Protein AF-A0A318YCT2-F1 (afdb_monomer_lite)

Sequence (206 aa):
MRNCSELAPVADSFDRVVPLPKEEGVDDEDQKQTGDEKPGETPELKTEQQPQDATNTAPEPASTTEPTQPTEAPAAQPEASELPLTPHRDLYFYLHRPRTATKQPVLAPLSPKITIAAALRGHTVLEFPTIYVLPDSPDTIRAQENSKYILEEEYLRTHQSPEESSEDTGDADDTLPPGAIDLQGVDESKVLEVLQKDLFEPSAAA

Structure (mmCIF, N/CA/C/O backbone):
data_AF-A0A318YCT2-F1
#
_entry.id   AF-A0A318YCT2-F1
#
loop_
_atom_site.group_PDB
_atom_site.id
_atom_site.type_symbol
_atom_site.label_atom_id
_atom_site.label_alt_id
_atom_site.label_comp_id
_atom_site.label_asym_id
_atom_site.label_entity_id
_atom_site.label_seq_id
_atom_site.pdbx_PDB_ins_code
_atom_site.Cartn_x
_atom_site.Cartn_y
_atom_site.Cartn_z
_atom_site.occupancy
_atom_site.B_iso_or_equiv
_atom_site.auth_seq_id
_atom_site.auth_comp_id
_atom_site.auth_asym_id
_atom_site.auth_atom_id
_atom_site.pdbx_PDB_model_num
ATOM 1 N N . MET A 1 1 ? -13.024 -25.306 -9.958 1.00 46.44 1 MET A N 1
ATOM 2 C CA . MET A 1 1 ? -12.526 -24.659 -8.718 1.00 46.44 1 MET A CA 1
ATOM 3 C C . MET A 1 1 ? -12.507 -23.154 -8.961 1.00 46.44 1 MET A C 1
ATOM 5 O O . MET A 1 1 ? -12.492 -22.771 -10.126 1.00 46.44 1 MET A O 1
ATOM 9 N N . ARG A 1 2 ? -12.557 -22.304 -7.928 1.00 52.97 2 ARG A N 1
ATOM 10 C CA . ARG A 1 2 ? -12.289 -20.864 -8.109 1.00 52.97 2 ARG A CA 1
ATOM 11 C C . ARG A 1 2 ? -10.773 -20.661 -8.155 1.00 52.97 2 ARG A C 1
ATOM 13 O O . ARG A 1 2 ? -10.059 -21.322 -7.408 1.00 52.97 2 ARG A O 1
ATOM 20 N N . ASN A 1 3 ? -10.296 -19.772 -9.022 1.00 59.34 3 ASN A N 1
ATOM 21 C CA . ASN A 1 3 ? -8.878 -19.419 -9.092 1.00 59.34 3 ASN A CA 1
ATOM 22 C C . ASN A 1 3 ? -8.565 -18.419 -7.971 1.00 59.34 3 ASN A C 1
ATOM 24 O O . ASN A 1 3 ? -8.580 -17.212 -8.193 1.00 59.34 3 ASN A O 1
ATOM 28 N N . CYS A 1 4 ? -8.356 -18.933 -6.760 1.00 58.25 4 CYS A N 1
ATOM 29 C CA . CYS A 1 4 ? -8.039 -18.157 -5.563 1.00 58.25 4 CYS A CA 1
ATOM 30 C C . CYS A 1 4 ? -6.660 -17.485 -5.680 1.00 58.25 4 CYS A C 1
ATOM 32 O O . CYS A 1 4 ? -5.637 -18.063 -5.319 1.00 58.25 4 CYS A O 1
ATOM 34 N N . SER A 1 5 ? -6.633 -16.250 -6.191 1.00 74.88 5 SER A N 1
ATOM 35 C CA . SER A 1 5 ? -5.420 -15.427 -6.314 1.00 74.88 5 SER A CA 1
ATOM 36 C C . SER A 1 5 ? -4.830 -14.994 -4.969 1.00 74.88 5 SER A C 1
ATOM 38 O O . SER A 1 5 ? -3.680 -14.583 -4.920 1.00 74.88 5 SER A O 1
ATOM 40 N N . GLU A 1 6 ? -5.573 -15.139 -3.870 1.00 79.88 6 GLU A N 1
ATOM 41 C CA . GLU A 1 6 ? -5.123 -14.854 -2.499 1.00 79.88 6 GLU A CA 1
ATOM 42 C C . GLU A 1 6 ? -3.880 -15.660 -2.066 1.00 79.88 6 GLU A C 1
ATOM 44 O O . GLU A 1 6 ? -3.127 -15.208 -1.202 1.00 79.88 6 GLU A O 1
ATOM 49 N N . LEU A 1 7 ? -3.656 -16.824 -2.693 1.00 86.31 7 LEU A N 1
ATOM 50 C CA . LEU A 1 7 ? -2.505 -17.711 -2.480 1.00 86.31 7 LEU A CA 1
ATOM 51 C C . LEU A 1 7 ? -1.369 -17.501 -3.497 1.00 86.31 7 LEU A C 1
ATOM 53 O O . LEU A 1 7 ? -0.326 -18.139 -3.375 1.00 86.31 7 LEU A O 1
ATOM 57 N N . ALA A 1 8 ? -1.554 -16.645 -4.505 1.00 89.56 8 ALA A N 1
ATOM 58 C CA . ALA A 1 8 ? -0.485 -16.277 -5.427 1.00 89.56 8 ALA A CA 1
ATOM 59 C C . ALA A 1 8 ? 0.395 -15.168 -4.814 1.00 89.56 8 ALA A C 1
ATOM 61 O O . ALA A 1 8 ? -0.107 -14.363 -4.021 1.00 89.56 8 ALA A O 1
ATOM 62 N N . PRO A 1 9 ? 1.684 -15.082 -5.190 1.00 94.31 9 PRO A N 1
ATOM 63 C CA . PRO A 1 9 ? 2.517 -13.929 -4.875 1.00 94.31 9 PRO A CA 1
ATOM 64 C C . PRO A 1 9 ? 1.908 -12.600 -5.346 1.00 94.31 9 PRO A C 1
ATOM 66 O O . PRO A 1 9 ? 1.167 -12.542 -6.335 1.00 94.31 9 PRO A O 1
ATOM 69 N N . VAL A 1 10 ? 2.266 -11.507 -4.669 1.00 94.62 10 VAL A N 1
ATOM 70 C CA . VAL A 1 10 ? 1.906 -10.143 -5.091 1.00 94.62 10 VAL A CA 1
ATOM 71 C C . VAL A 1 10 ? 2.493 -9.829 -6.476 1.00 94.62 10 VAL A C 1
ATOM 73 O O . VAL A 1 10 ? 1.779 -9.277 -7.311 1.00 94.62 10 VAL A O 1
ATOM 76 N N . ALA A 1 11 ? 3.726 -10.267 -6.768 1.00 94.75 11 ALA A N 1
ATOM 77 C CA . ALA A 1 11 ? 4.349 -10.153 -8.094 1.00 94.75 11 ALA A CA 1
ATOM 78 C C . ALA A 1 11 ? 3.531 -10.844 -9.202 1.00 94.75 11 ALA A C 1
ATOM 80 O O . ALA A 1 11 ? 3.090 -10.192 -10.148 1.00 94.75 11 ALA A O 1
ATOM 81 N N . ASP A 1 12 ? 3.248 -12.141 -9.044 1.00 93.81 12 ASP A N 1
ATOM 82 C CA . ASP A 1 12 ? 2.423 -12.936 -9.964 1.00 93.81 12 ASP A CA 1
ATOM 83 C C . ASP A 1 12 ? 1.031 -12.336 -10.188 1.00 93.81 12 ASP A C 1
ATOM 85 O O . ASP A 1 12 ? 0.432 -12.521 -11.247 1.00 93.81 12 ASP A O 1
ATOM 89 N N . SER A 1 13 ? 0.484 -11.670 -9.170 1.00 92.00 13 SER A N 1
ATOM 90 C CA . SER A 1 13 ? -0.815 -11.000 -9.235 1.00 92.00 13 SER A CA 1
ATOM 91 C C . SER A 1 13 ? -0.722 -9.679 -10.003 1.00 92.00 13 SER A C 1
ATOM 93 O O . SER A 1 13 ? -1.600 -9.385 -10.814 1.00 92.00 13 SER A O 1
ATOM 95 N N . PHE A 1 14 ? 0.359 -8.918 -9.808 1.00 93.50 14 PHE A N 1
ATOM 96 C CA . PHE A 1 14 ? 0.652 -7.687 -10.539 1.00 93.50 14 PHE A CA 1
ATOM 97 C C . PHE A 1 14 ? 0.897 -7.952 -12.030 1.00 93.50 14 PHE A C 1
ATOM 99 O O . PHE A 1 14 ? 0.247 -7.326 -12.863 1.00 93.50 14 PHE A O 1
ATOM 106 N N . ASP A 1 15 ? 1.737 -8.926 -12.392 1.00 93.44 15 ASP A N 1
ATOM 107 C CA . ASP A 1 15 ? 2.083 -9.213 -13.796 1.00 93.44 15 ASP A CA 1
ATOM 108 C C . ASP A 1 15 ? 0.886 -9.710 -14.634 1.00 93.44 15 ASP A C 1
ATOM 110 O O . ASP A 1 15 ? 0.868 -9.549 -15.854 1.00 93.44 15 ASP A O 1
ATOM 114 N N . ARG A 1 16 ? -0.153 -10.266 -13.993 1.00 90.56 16 ARG A N 1
ATOM 115 C CA . ARG A 1 16 ? -1.430 -10.625 -14.648 1.00 90.56 16 ARG A CA 1
ATOM 116 C C . ARG A 1 16 ? -2.299 -9.413 -14.985 1.00 90.56 16 ARG A C 1
ATOM 118 O O . ARG A 1 16 ? -3.099 -9.491 -15.913 1.00 90.56 16 ARG A O 1
ATOM 125 N N . VAL A 1 17 ? -2.182 -8.332 -14.213 1.00 89.94 17 VAL A N 1
ATOM 126 C CA . VAL A 1 17 ? -2.962 -7.089 -14.369 1.00 89.94 17 VAL A CA 1
ATOM 127 C C . VAL A 1 17 ? -2.196 -6.058 -15.200 1.00 89.94 17 VAL A C 1
ATOM 129 O O . VAL A 1 17 ? -2.800 -5.316 -15.970 1.00 89.94 17 VAL A O 1
ATOM 132 N N . VAL A 1 18 ? -0.867 -6.056 -15.095 1.00 90.12 18 VAL A N 1
ATOM 133 C CA . VAL A 1 18 ? 0.057 -5.205 -15.848 1.00 90.12 18 VAL A CA 1
ATOM 134 C C . VAL A 1 18 ? 1.070 -6.096 -16.582 1.00 90.12 18 VAL A C 1
ATOM 136 O O . VAL A 1 18 ? 2.225 -6.191 -16.154 1.00 90.12 18 VAL A O 1
ATOM 139 N N . PRO A 1 19 ? 0.681 -6.775 -17.680 1.00 86.75 19 PRO A N 1
ATOM 140 C CA . PRO A 1 19 ? 1.618 -7.558 -18.478 1.00 86.75 19 PRO A CA 1
ATOM 141 C C . PRO A 1 19 ? 2.832 -6.729 -18.903 1.00 86.75 19 PRO A C 1
ATOM 143 O O . PRO A 1 19 ? 2.740 -5.513 -19.097 1.00 86.75 19 PRO A O 1
ATOM 146 N N . LEU A 1 20 ? 3.980 -7.381 -19.085 1.00 82.25 20 LEU A N 1
ATOM 147 C CA . LEU A 1 20 ? 5.044 -6.778 -19.885 1.00 82.25 20 LEU A CA 1
ATOM 148 C C . LEU A 1 20 ? 4.494 -6.520 -21.300 1.00 82.25 20 LEU A C 1
ATOM 150 O O . LEU A 1 20 ? 3.815 -7.403 -21.843 1.00 82.25 20 LEU A O 1
ATOM 154 N N . PRO A 1 21 ? 4.765 -5.353 -21.917 1.00 77.56 21 PRO A N 1
ATOM 155 C CA . PRO A 1 21 ? 4.599 -5.240 -23.356 1.00 77.56 21 PRO A CA 1
ATOM 156 C C . PRO A 1 21 ? 5.473 -6.325 -23.979 1.00 77.56 21 PRO A C 1
ATOM 158 O O . PRO A 1 21 ? 6.628 -6.494 -23.584 1.00 77.56 21 PRO A O 1
ATOM 161 N N . LYS A 1 22 ? 4.917 -7.091 -24.918 1.00 69.06 22 LYS A N 1
ATOM 162 C CA . LYS A 1 22 ? 5.747 -8.003 -25.698 1.00 69.06 22 LYS A CA 1
ATOM 163 C C . LYS A 1 22 ? 6.745 -7.138 -26.450 1.00 69.06 22 LYS A C 1
ATOM 165 O O . LYS A 1 22 ? 6.331 -6.226 -27.162 1.00 69.06 22 LYS A O 1
ATOM 170 N N . GLU A 1 23 ? 8.027 -7.438 -26.304 1.00 61.56 23 GLU A N 1
ATOM 171 C CA . GLU A 1 23 ? 8.968 -7.130 -27.367 1.00 61.56 23 GLU A CA 1
ATOM 172 C C . GLU A 1 23 ? 8.435 -7.818 -28.629 1.00 61.56 23 GLU A C 1
ATOM 174 O O . GLU A 1 23 ? 8.321 -9.045 -28.690 1.00 61.56 23 GLU A O 1
ATOM 179 N N . GLU A 1 24 ? 7.961 -7.017 -29.586 1.00 50.22 24 GLU A N 1
ATOM 180 C CA . GLU A 1 24 ? 7.641 -7.525 -30.912 1.00 50.22 24 GLU A CA 1
ATOM 181 C C . GLU A 1 24 ? 8.950 -8.076 -31.468 1.00 50.22 24 GLU A C 1
ATOM 183 O O . GLU A 1 24 ? 9.949 -7.357 -31.565 1.00 50.22 24 GLU A O 1
ATOM 188 N N . GLY A 1 25 ? 8.968 -9.385 -31.733 1.00 47.28 25 GLY A N 1
ATOM 189 C CA . GLY A 1 25 ? 10.115 -10.011 -32.368 1.00 47.28 25 GLY A CA 1
ATOM 190 C C . GLY A 1 25 ? 10.386 -9.275 -33.670 1.00 47.28 25 GLY A C 1
ATOM 191 O O . GLY A 1 25 ? 9.449 -8.985 -34.409 1.00 47.28 25 GLY A O 1
ATOM 192 N N . VAL A 1 26 ? 11.650 -8.942 -33.925 1.00 41.25 26 VAL A N 1
ATOM 193 C CA . VAL A 1 26 ? 12.043 -8.343 -35.201 1.00 41.25 26 VAL A CA 1
ATOM 194 C C . VAL A 1 26 ? 11.701 -9.353 -36.293 1.00 41.25 26 VAL A C 1
ATOM 196 O O . VAL A 1 26 ? 12.375 -10.375 -36.412 1.00 41.25 26 VAL A O 1
ATOM 199 N N . ASP A 1 27 ? 10.628 -9.092 -37.040 1.00 42.28 27 ASP A N 1
ATOM 200 C CA . ASP A 1 27 ? 10.273 -9.877 -38.217 1.00 42.28 27 ASP A CA 1
ATOM 201 C C . ASP A 1 27 ? 11.433 -9.791 -39.221 1.00 42.28 27 ASP A C 1
ATOM 203 O O . ASP A 1 27 ? 11.859 -8.703 -39.615 1.00 42.28 27 ASP A O 1
ATOM 207 N N . ASP A 1 28 ? 11.973 -10.951 -39.600 1.00 48.31 28 ASP A N 1
ATOM 208 C CA . ASP A 1 28 ? 13.194 -11.097 -40.409 1.00 48.31 28 ASP A CA 1
ATOM 209 C C . ASP A 1 28 ? 12.897 -10.861 -41.914 1.00 48.31 28 ASP A C 1
ATOM 211 O O . ASP A 1 28 ? 13.144 -11.700 -42.781 1.00 48.31 28 ASP A O 1
ATOM 215 N N . GLU A 1 29 ? 12.291 -9.712 -42.235 1.00 45.66 29 GLU A N 1
ATOM 216 C CA . GLU A 1 29 ? 11.920 -9.289 -43.594 1.00 45.66 29 GLU A CA 1
ATOM 217 C C . GLU A 1 29 ? 13.057 -8.538 -44.324 1.00 45.66 29 GLU A C 1
ATOM 219 O O . GLU A 1 29 ? 12.875 -7.408 -44.776 1.00 45.66 29 GLU A O 1
ATOM 224 N N . ASP A 1 30 ? 14.228 -9.164 -44.516 1.00 40.38 30 ASP A N 1
ATOM 225 C CA . ASP A 1 30 ? 15.159 -8.708 -45.573 1.00 40.38 30 ASP A CA 1
ATOM 226 C C . ASP A 1 30 ? 16.049 -9.810 -46.192 1.00 40.38 30 ASP A C 1
ATOM 228 O O . ASP A 1 30 ? 17.281 -9.763 -46.163 1.00 40.38 30 ASP A O 1
ATOM 232 N N . GLN A 1 31 ? 15.427 -10.818 -46.822 1.00 40.22 31 GLN A N 1
ATOM 233 C CA . GLN A 1 31 ? 16.113 -11.692 -47.792 1.00 40.22 31 GLN A CA 1
ATOM 234 C C . GLN A 1 31 ? 15.386 -11.765 -49.140 1.00 40.22 31 GLN A C 1
ATOM 236 O O . GLN A 1 31 ? 14.644 -12.691 -49.476 1.00 40.22 31 GLN A O 1
ATOM 241 N N . LYS A 1 32 ? 15.651 -10.750 -49.964 1.00 36.97 32 LYS A N 1
ATOM 242 C CA . LYS A 1 32 ? 15.070 -10.573 -51.296 1.00 36.97 32 LYS A CA 1
ATOM 243 C C . LYS A 1 32 ? 15.701 -11.478 -52.375 1.00 36.97 32 LYS A C 1
ATOM 245 O O . LYS A 1 32 ? 16.654 -11.082 -53.040 1.00 36.97 32 LYS A O 1
ATOM 250 N N . GLN A 1 33 ? 15.045 -12.612 -52.631 1.00 37.44 33 GLN A N 1
ATOM 251 C CA . GLN A 1 33 ? 14.933 -13.345 -53.913 1.00 37.44 33 GLN A CA 1
ATOM 252 C C . GLN A 1 33 ? 16.134 -13.403 -54.893 1.00 37.44 33 GLN A C 1
ATOM 254 O O . GLN A 1 33 ? 16.446 -12.432 -55.588 1.00 37.44 33 GLN A O 1
ATOM 259 N N . THR A 1 34 ? 16.552 -14.637 -55.190 1.00 31.33 34 THR A N 1
ATOM 260 C CA . THR A 1 34 ? 16.911 -15.095 -56.550 1.00 31.33 34 THR A CA 1
ATOM 261 C C . THR A 1 34 ? 16.241 -16.448 -56.817 1.00 31.33 34 THR A C 1
ATOM 263 O O . THR A 1 34 ? 16.082 -17.230 -55.883 1.00 31.33 34 THR A O 1
ATOM 266 N N . GLY A 1 35 ? 15.825 -16.712 -58.063 1.00 30.45 35 GLY A N 1
ATOM 267 C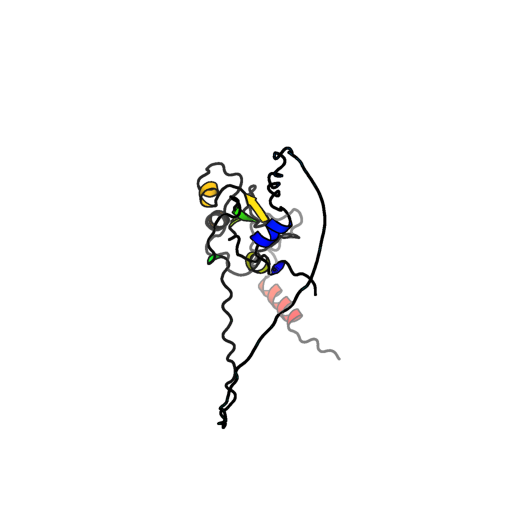 CA . GLY A 1 35 ? 15.310 -18.026 -58.494 1.00 30.45 35 GLY A CA 1
ATOM 268 C C . GLY A 1 35 ? 16.420 -19.082 -58.662 1.00 30.45 35 GLY A C 1
ATOM 269 O O . GLY A 1 35 ? 17.582 -18.799 -58.380 1.00 30.45 35 GLY A O 1
ATOM 270 N N . ASP A 1 36 ? 16.132 -20.291 -59.148 1.00 31.69 36 ASP A N 1
ATOM 271 C CA . ASP A 1 36 ? 14.912 -20.739 -59.846 1.00 31.69 36 ASP A CA 1
ATOM 272 C C . ASP A 1 36 ? 14.687 -22.270 -59.700 1.00 31.69 36 ASP A C 1
ATOM 274 O O . ASP A 1 36 ? 15.494 -22.971 -59.095 1.00 31.69 36 ASP A O 1
ATOM 278 N N . GLU A 1 37 ? 13.612 -22.760 -60.319 1.00 31.58 37 GLU A N 1
ATOM 279 C CA . GLU A 1 37 ? 13.264 -24.153 -60.641 1.00 31.58 37 GLU A CA 1
ATOM 280 C C . GLU A 1 37 ? 12.587 -25.064 -59.584 1.00 31.58 37 GLU A C 1
ATOM 282 O O . GLU A 1 37 ? 12.808 -25.054 -58.376 1.00 31.58 37 GLU A O 1
ATOM 287 N N . LYS A 1 38 ? 11.686 -25.880 -60.143 1.00 32.44 38 LYS A N 1
ATOM 288 C CA . LYS A 1 38 ? 10.842 -26.966 -59.597 1.00 32.44 38 LYS A CA 1
ATOM 289 C C . LYS A 1 38 ? 11.363 -28.283 -60.258 1.00 32.44 38 LYS A C 1
ATOM 291 O O . LYS A 1 38 ? 12.184 -28.160 -61.163 1.00 32.44 38 LYS A O 1
ATOM 296 N N . PRO A 1 39 ? 10.842 -29.513 -60.010 1.00 37.56 39 PRO A N 1
ATOM 297 C CA . PRO A 1 39 ? 9.833 -29.937 -59.032 1.00 37.56 39 PRO A CA 1
ATOM 298 C C . PRO A 1 39 ? 10.080 -31.290 -58.303 1.00 37.56 39 PRO A C 1
ATOM 300 O O . PRO A 1 39 ? 10.585 -32.242 -58.884 1.00 37.56 39 PRO A O 1
ATOM 303 N N . GLY A 1 40 ? 9.440 -31.459 -57.138 1.00 28.08 40 GLY A N 1
ATOM 304 C CA . GLY A 1 40 ? 8.708 -32.702 -56.829 1.00 28.08 40 GLY A CA 1
ATOM 305 C C . GLY A 1 40 ? 9.306 -33.714 -55.837 1.00 28.08 40 GLY A C 1
ATOM 306 O O . GLY A 1 40 ? 10.345 -33.492 -55.234 1.00 28.08 40 GLY A O 1
ATOM 307 N N . GLU A 1 41 ? 8.552 -34.813 -55.709 1.00 31.05 41 GLU A N 1
ATOM 308 C CA . GLU A 1 41 ? 8.801 -36.074 -54.980 1.00 31.05 41 GLU A CA 1
ATOM 309 C C . GLU A 1 41 ? 8.864 -36.061 -53.435 1.00 31.05 41 GLU A C 1
ATOM 311 O O . GLU A 1 41 ? 9.861 -35.729 -52.801 1.00 31.05 41 GLU A O 1
ATOM 316 N N . THR A 1 42 ? 7.783 -36.572 -52.831 1.00 35.38 42 THR A N 1
ATOM 317 C CA . THR A 1 42 ? 7.787 -37.261 -51.526 1.00 35.38 42 THR A CA 1
ATOM 318 C C . THR A 1 42 ? 8.149 -38.734 -51.751 1.00 35.38 42 THR A C 1
ATOM 320 O O . THR A 1 42 ? 7.629 -39.315 -52.706 1.00 35.38 42 THR A O 1
ATOM 323 N N . PRO A 1 43 ? 8.931 -39.377 -50.864 1.00 38.25 43 PRO A N 1
ATOM 324 C CA . PRO A 1 43 ? 8.373 -40.567 -50.196 1.00 38.25 43 PRO A CA 1
ATOM 325 C C . PRO A 1 43 ? 8.832 -40.815 -48.734 1.00 38.25 43 PRO A C 1
ATOM 327 O O . PRO A 1 43 ? 9.712 -40.148 -48.203 1.00 38.25 43 PRO A O 1
ATOM 330 N N . GLU A 1 44 ? 8.145 -41.788 -48.121 1.00 27.83 44 GLU A N 1
ATOM 331 C CA . G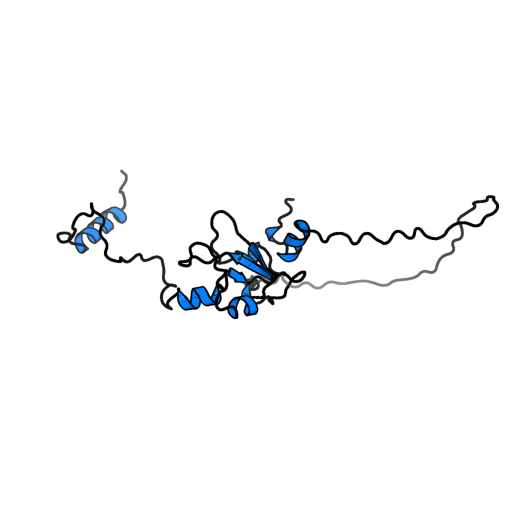LU A 1 44 ? 8.474 -42.740 -47.026 1.00 27.83 44 GLU A CA 1
ATOM 332 C C . GLU A 1 44 ? 9.816 -42.602 -46.254 1.00 27.83 44 GLU A C 1
ATOM 334 O O . GLU A 1 44 ? 10.870 -42.413 -46.844 1.00 27.83 44 GLU A O 1
ATOM 339 N N . LEU A 1 45 ? 9.921 -42.742 -44.919 1.00 38.06 45 LEU A N 1
ATOM 340 C CA . LEU A 1 45 ? 9.086 -43.362 -43.859 1.00 38.06 45 LEU A CA 1
ATOM 341 C C . LEU A 1 45 ? 9.168 -44.908 -43.678 1.00 38.06 45 LEU A C 1
ATOM 343 O O . LEU A 1 45 ? 8.143 -45.579 -43.592 1.00 38.06 45 LEU A O 1
ATOM 347 N N . LYS A 1 46 ? 10.386 -45.460 -43.525 1.00 32.25 46 LYS A N 1
ATOM 348 C CA . LYS A 1 46 ? 10.764 -46.657 -42.705 1.00 32.25 46 LYS A CA 1
ATOM 349 C C . LYS A 1 46 ? 12.304 -46.805 -42.752 1.00 32.25 46 LYS A C 1
ATOM 351 O O . LYS A 1 46 ? 12.904 -46.409 -43.741 1.00 32.25 46 LYS A O 1
ATOM 356 N N . THR A 1 47 ? 13.055 -47.227 -41.729 1.00 27.45 47 THR A N 1
ATOM 357 C CA . THR A 1 47 ? 13.103 -48.530 -41.018 1.00 27.45 47 THR A CA 1
ATOM 358 C C . THR A 1 47 ? 14.027 -48.311 -39.791 1.00 27.45 47 THR A C 1
ATOM 360 O O . THR A 1 47 ? 15.058 -47.674 -39.963 1.00 27.45 47 THR A O 1
ATOM 363 N N . GLU A 1 48 ? 13.766 -48.646 -38.519 1.00 33.41 48 GLU A N 1
ATOM 364 C CA . GLU A 1 48 ? 13.127 -49.808 -37.865 1.00 33.41 48 GLU A CA 1
ATOM 365 C C . GLU A 1 48 ? 14.044 -51.041 -37.706 1.00 33.41 48 GLU A C 1
ATOM 367 O O . GLU A 1 48 ? 13.964 -51.969 -38.502 1.00 33.41 48 GLU A O 1
ATOM 372 N N . GLN A 1 49 ? 14.848 -51.108 -36.628 1.00 30.27 49 GLN A N 1
ATOM 373 C CA . GLN A 1 49 ? 15.138 -52.398 -35.973 1.00 30.27 49 GLN A CA 1
ATOM 374 C C . GLN A 1 49 ? 15.591 -52.298 -34.500 1.00 30.27 49 GLN A C 1
ATOM 376 O O . GLN A 1 49 ? 16.373 -51.439 -34.104 1.00 30.27 49 GLN A O 1
ATOM 381 N N . GLN A 1 50 ? 15.019 -53.210 -33.711 1.00 34.22 50 GLN A N 1
ATOM 382 C CA . GLN A 1 50 ? 15.130 -53.462 -32.262 1.00 34.22 50 GLN A CA 1
ATOM 383 C C . GLN A 1 50 ? 15.972 -54.767 -32.085 1.00 34.22 50 GLN A C 1
ATOM 385 O O . GLN A 1 50 ? 16.663 -55.139 -33.036 1.00 34.22 50 GLN A O 1
ATOM 390 N N . PRO A 1 51 ? 15.778 -55.629 -31.061 1.00 50.38 51 PRO A N 1
ATOM 391 C CA . PRO A 1 51 ? 15.865 -55.514 -29.589 1.00 50.38 51 PRO A CA 1
ATOM 392 C C . PRO A 1 51 ? 17.030 -56.352 -28.995 1.00 50.38 51 PRO A C 1
ATOM 394 O O . PRO A 1 51 ? 17.618 -57.123 -29.739 1.00 50.38 51 PRO A O 1
ATOM 397 N N . GLN A 1 52 ? 17.278 -56.267 -27.669 1.00 32.03 52 GLN A N 1
ATOM 398 C CA . GLN A 1 52 ? 17.523 -57.335 -26.638 1.00 32.03 52 GLN A CA 1
ATOM 399 C C . GLN A 1 52 ? 17.476 -56.597 -25.261 1.00 32.03 52 GLN A C 1
ATOM 401 O O . GLN A 1 52 ? 18.092 -55.539 -25.170 1.00 32.03 52 GLN A O 1
ATOM 406 N N . ASP A 1 53 ? 16.731 -56.901 -24.183 1.00 31.56 53 ASP A N 1
ATOM 407 C CA . ASP A 1 53 ? 16.087 -58.110 -23.607 1.00 31.56 53 ASP A CA 1
ATOM 408 C C . ASP A 1 53 ? 17.089 -59.159 -23.066 1.00 31.56 53 ASP A C 1
ATOM 410 O O . ASP A 1 53 ? 17.944 -59.601 -23.824 1.00 31.56 53 ASP A O 1
ATOM 414 N N . ALA A 1 54 ? 17.093 -59.632 -21.803 1.00 36.38 54 ALA A N 1
ATOM 415 C CA . ALA A 1 54 ? 16.402 -59.256 -20.542 1.00 36.38 54 ALA A CA 1
ATOM 416 C C . ALA A 1 54 ? 17.348 -59.603 -19.327 1.00 36.38 54 ALA A C 1
ATOM 418 O O . ALA A 1 54 ? 18.553 -59.476 -19.507 1.00 36.38 54 ALA A O 1
ATOM 419 N N . THR A 1 55 ? 17.036 -60.021 -18.076 1.00 29.39 55 THR A N 1
ATOM 420 C CA . THR A 1 55 ? 15.839 -60.566 -17.378 1.00 29.39 55 THR A CA 1
ATOM 421 C C . THR A 1 55 ? 16.024 -60.521 -15.833 1.00 29.39 55 THR A C 1
ATOM 423 O O . THR A 1 55 ? 17.081 -60.939 -15.380 1.00 29.39 55 THR A O 1
ATOM 426 N N . ASN A 1 56 ? 14.989 -60.157 -15.044 1.00 34.16 56 ASN A N 1
ATOM 427 C CA . ASN A 1 56 ? 14.755 -60.439 -13.591 1.00 34.16 56 ASN A CA 1
ATOM 428 C C . ASN A 1 56 ? 15.823 -60.040 -12.520 1.00 34.16 56 ASN A C 1
ATOM 430 O O . ASN A 1 56 ? 17.023 -60.171 -12.704 1.00 34.16 56 ASN A O 1
ATOM 434 N N . THR A 1 57 ? 15.459 -59.624 -11.294 1.00 30.62 57 THR A N 1
ATOM 435 C CA . THR A 1 57 ? 14.768 -60.461 -10.281 1.00 30.62 57 THR A CA 1
ATOM 436 C C . THR A 1 57 ? 14.198 -59.644 -9.106 1.00 30.62 57 THR A C 1
ATOM 438 O O . THR A 1 57 ? 14.843 -58.720 -8.624 1.00 30.62 57 THR A O 1
ATOM 441 N N . ALA A 1 58 ? 13.045 -60.076 -8.581 1.00 38.12 58 ALA A N 1
ATOM 442 C CA . ALA A 1 58 ? 12.556 -59.822 -7.215 1.00 38.12 58 ALA A CA 1
ATOM 443 C C . ALA A 1 58 ? 12.184 -61.187 -6.577 1.00 38.12 58 ALA A C 1
ATOM 445 O O . ALA A 1 58 ? 11.951 -62.137 -7.334 1.00 38.12 58 ALA A O 1
ATOM 446 N N . PRO A 1 59 ? 12.161 -61.333 -5.234 1.00 44.03 59 PRO A N 1
ATOM 447 C CA . PRO A 1 59 ? 10.941 -60.989 -4.488 1.00 44.03 59 PRO A CA 1
ATOM 448 C C . PRO A 1 59 ? 11.159 -60.414 -3.063 1.00 44.03 59 PRO A C 1
ATOM 450 O O . PRO A 1 59 ? 12.278 -60.249 -2.587 1.00 44.03 59 PRO A O 1
ATOM 453 N N . GLU A 1 60 ? 10.034 -60.116 -2.409 1.00 36.22 60 GLU A N 1
ATOM 454 C CA . GLU A 1 60 ? 9.846 -59.665 -1.015 1.00 36.22 60 GLU A CA 1
ATOM 455 C C . GLU A 1 60 ? 10.101 -60.797 0.031 1.00 36.22 60 GLU A C 1
ATOM 457 O O . GLU A 1 60 ? 10.232 -61.956 -0.383 1.00 36.22 60 GLU A O 1
ATOM 462 N N . PRO A 1 61 ? 10.175 -60.529 1.364 1.00 47.81 61 PRO A N 1
ATOM 463 C CA . PRO A 1 61 ? 8.940 -60.326 2.150 1.00 47.81 61 PRO A CA 1
ATOM 464 C C . PRO A 1 61 ? 8.978 -59.324 3.338 1.00 47.81 61 PRO A C 1
ATOM 466 O O . PRO A 1 61 ? 9.977 -59.160 4.034 1.00 47.81 61 PRO A O 1
ATOM 469 N N . ALA A 1 62 ? 7.801 -58.747 3.590 1.00 38.53 62 ALA A N 1
ATOM 470 C CA . ALA A 1 62 ? 7.244 -58.062 4.764 1.00 38.53 62 ALA A CA 1
ATOM 471 C C . ALA A 1 62 ? 7.957 -58.069 6.141 1.00 38.53 62 ALA A C 1
ATOM 473 O O . ALA A 1 62 ? 8.450 -59.080 6.643 1.00 38.53 62 ALA A O 1
ATOM 474 N N . SER A 1 63 ? 7.766 -56.962 6.873 1.00 34.94 63 SER A N 1
ATOM 475 C CA . SER A 1 63 ? 7.591 -56.950 8.338 1.00 34.94 63 SER A CA 1
ATOM 476 C C . SER A 1 63 ? 6.708 -55.775 8.786 1.00 34.94 63 SER A C 1
ATOM 478 O O . SER A 1 63 ? 6.715 -54.715 8.164 1.00 34.94 63 SER A O 1
ATOM 480 N N . THR A 1 64 ? 5.925 -55.979 9.849 1.00 37.59 64 THR A N 1
ATOM 481 C CA . THR A 1 64 ? 4.921 -55.030 10.366 1.00 37.59 64 THR A CA 1
ATOM 482 C C . THR A 1 64 ? 5.444 -54.241 11.565 1.00 37.59 64 THR A C 1
ATOM 484 O O . THR A 1 64 ? 5.984 -54.838 12.494 1.00 37.59 64 THR A O 1
ATOM 487 N N . THR A 1 65 ? 5.155 -52.938 11.604 1.00 36.12 65 THR A N 1
ATOM 488 C CA . THR A 1 65 ? 5.176 -52.126 12.834 1.00 36.12 65 THR A CA 1
ATOM 489 C C . THR A 1 65 ? 4.076 -51.055 12.806 1.00 36.12 65 THR A C 1
ATOM 491 O O . THR A 1 65 ? 3.413 -50.859 11.788 1.00 36.12 65 THR A O 1
ATOM 494 N N . GLU A 1 66 ? 3.816 -50.447 13.962 1.00 39.91 66 GLU A N 1
ATOM 495 C CA . GLU A 1 66 ? 2.560 -49.765 14.310 1.00 39.91 66 GLU A CA 1
ATOM 496 C C . GLU A 1 66 ? 2.376 -48.337 13.743 1.00 39.91 66 GLU A C 1
ATOM 498 O O . GLU A 1 66 ? 3.350 -47.679 13.370 1.00 39.91 66 GLU A O 1
ATOM 503 N N . PRO A 1 67 ? 1.126 -47.824 13.689 1.00 40.94 67 PRO A N 1
ATOM 504 C CA . PRO A 1 67 ? 0.834 -46.471 13.221 1.00 40.94 67 PRO A CA 1
ATOM 505 C C . PRO A 1 67 ? 1.233 -45.401 14.251 1.00 40.94 67 PRO A C 1
ATOM 507 O O . PRO A 1 67 ? 0.479 -45.090 15.174 1.00 40.94 67 PRO A O 1
ATOM 510 N N . THR A 1 68 ? 2.394 -44.775 14.058 1.00 34.53 68 THR A N 1
ATOM 511 C CA . THR A 1 68 ? 2.777 -43.577 14.818 1.00 34.53 68 THR A CA 1
ATOM 512 C C . THR A 1 68 ? 1.844 -42.411 14.488 1.00 34.53 68 THR A C 1
ATOM 514 O O . THR A 1 68 ? 1.778 -41.951 13.348 1.00 34.53 68 THR A O 1
ATOM 517 N N . GLN A 1 69 ? 1.145 -41.915 15.508 1.00 47.47 69 GLN A N 1
ATOM 518 C CA . GLN A 1 69 ? 0.312 -40.714 15.457 1.00 47.47 69 GLN A CA 1
ATOM 519 C C . GLN A 1 69 ? 1.106 -39.505 14.920 1.00 47.47 69 GLN A C 1
ATOM 521 O O . GLN A 1 69 ? 2.163 -39.190 15.474 1.00 47.47 69 GLN A O 1
ATOM 526 N N . PRO A 1 70 ? 0.604 -38.772 13.908 1.00 42.94 70 PRO A N 1
ATOM 527 C CA . PRO A 1 70 ? 1.131 -37.457 13.580 1.00 42.94 70 PRO A CA 1
ATOM 528 C C . PRO A 1 70 ? 0.823 -36.496 14.730 1.00 42.94 70 PRO A C 1
ATOM 530 O O . PRO A 1 70 ? -0.325 -36.103 14.937 1.00 42.94 70 PRO A O 1
ATOM 533 N N . THR A 1 71 ? 1.845 -36.116 15.492 1.00 38.28 71 THR A N 1
ATOM 534 C CA . THR A 1 71 ? 1.769 -34.922 16.335 1.00 38.28 71 THR A CA 1
ATOM 535 C C . THR A 1 71 ? 1.621 -33.719 15.413 1.00 38.28 71 THR A C 1
ATOM 537 O O . THR A 1 71 ? 2.540 -33.421 14.649 1.00 38.28 71 THR A O 1
ATOM 540 N N . GLU A 1 72 ? 0.494 -33.010 15.496 1.00 46.06 72 GLU A N 1
ATOM 541 C CA . GLU A 1 72 ? 0.355 -31.679 14.902 1.00 46.06 72 GLU A CA 1
ATOM 542 C C . GLU A 1 72 ? 1.276 -30.699 15.640 1.00 46.06 72 GLU A C 1
ATOM 544 O O . GLU A 1 72 ? 0.881 -29.995 16.567 1.00 46.06 72 GLU A O 1
ATOM 549 N N . ALA A 1 73 ? 2.541 -30.662 15.223 1.00 44.28 73 ALA A N 1
ATOM 550 C CA . ALA A 1 73 ? 3.364 -29.484 15.420 1.00 44.28 73 ALA A CA 1
ATOM 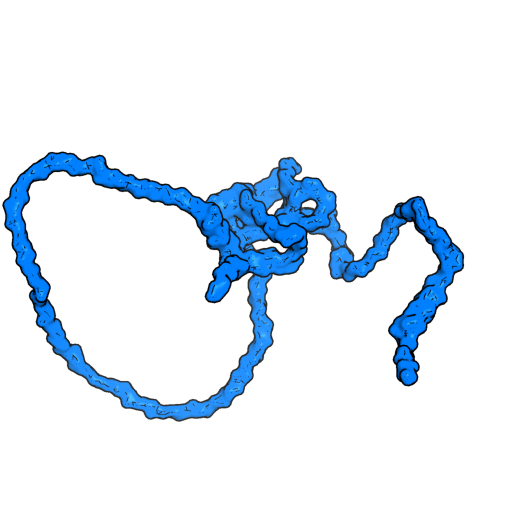551 C C . ALA A 1 73 ? 2.666 -28.313 14.706 1.00 44.28 73 ALA A C 1
ATOM 553 O O . ALA A 1 73 ? 2.365 -28.448 13.515 1.00 44.28 73 ALA A O 1
ATOM 554 N N . PRO A 1 74 ? 2.404 -27.178 15.383 1.00 46.75 74 PRO A N 1
ATOM 555 C CA . PRO A 1 74 ? 1.872 -26.000 14.719 1.00 46.75 74 PRO A CA 1
ATOM 556 C C . PRO A 1 74 ? 2.791 -25.626 13.559 1.00 46.75 74 PRO A C 1
ATOM 558 O O . PRO A 1 74 ? 3.974 -25.346 13.763 1.00 46.75 74 PRO A O 1
ATOM 561 N N . ALA A 1 75 ? 2.262 -25.660 12.336 1.00 44.38 75 ALA A N 1
ATOM 562 C CA . ALA A 1 75 ? 3.013 -25.245 11.166 1.00 44.38 75 ALA A CA 1
ATOM 563 C C . ALA A 1 75 ? 3.306 -23.748 11.304 1.00 44.38 75 ALA A C 1
ATOM 565 O O . ALA A 1 75 ? 2.414 -22.921 11.108 1.00 44.38 75 ALA A O 1
ATOM 566 N N . ALA A 1 76 ? 4.546 -23.417 11.672 1.00 49.06 76 ALA A N 1
ATOM 567 C CA . ALA A 1 76 ? 5.036 -22.050 11.722 1.00 49.06 76 ALA A CA 1
ATOM 568 C C . ALA A 1 76 ? 4.944 -21.464 10.308 1.00 49.06 76 ALA A C 1
ATOM 570 O O . ALA A 1 76 ? 5.797 -21.711 9.455 1.00 49.06 76 ALA A O 1
ATOM 571 N N . GLN A 1 77 ? 3.850 -20.753 10.032 1.00 52.12 77 GLN A N 1
ATOM 572 C CA . GLN A 1 77 ? 3.747 -19.972 8.813 1.00 52.12 77 GLN A CA 1
ATOM 573 C C . GLN A 1 77 ? 4.791 -18.855 8.876 1.00 52.12 77 GLN A C 1
ATOM 575 O O . GLN A 1 77 ? 4.937 -18.258 9.941 1.00 52.12 77 GLN A O 1
ATOM 580 N N . PRO A 1 78 ? 5.481 -18.560 7.762 1.00 50.50 78 PRO A N 1
ATOM 581 C CA . PRO A 1 78 ? 6.454 -17.481 7.733 1.00 50.50 78 PRO A CA 1
ATOM 582 C C . PRO A 1 78 ? 5.767 -16.167 8.104 1.00 50.50 78 PRO A C 1
ATOM 584 O O . PRO A 1 78 ? 4.760 -15.786 7.496 1.00 50.50 78 PRO A O 1
ATOM 587 N N . GLU A 1 79 ? 6.322 -15.497 9.109 1.00 55.75 79 GLU A N 1
ATOM 588 C CA . GLU A 1 79 ? 5.964 -14.128 9.461 1.00 55.75 79 GLU A CA 1
ATOM 589 C C . GLU A 1 79 ? 6.223 -13.236 8.236 1.00 55.75 79 GLU A C 1
ATOM 591 O O . GLU A 1 79 ? 7.227 -13.400 7.537 1.00 55.75 79 GLU A O 1
ATOM 596 N N . ALA A 1 80 ? 5.339 -12.270 7.962 1.00 58.00 80 ALA A N 1
ATOM 597 C CA . ALA A 1 80 ? 5.462 -11.400 6.783 1.00 58.00 80 ALA A CA 1
ATOM 598 C C . ALA A 1 80 ? 6.835 -10.692 6.700 1.00 58.00 80 ALA A C 1
ATOM 600 O O . ALA A 1 80 ? 7.346 -10.438 5.608 1.00 58.00 80 ALA A O 1
ATOM 601 N N . SER A 1 81 ? 7.435 -10.445 7.867 1.00 59.91 81 SER A N 1
ATOM 602 C CA . SER A 1 81 ? 8.727 -9.799 8.104 1.00 59.91 81 SER A CA 1
ATOM 603 C C . SER A 1 81 ? 9.963 -10.604 7.670 1.00 59.91 81 SER A C 1
ATOM 605 O O . SER A 1 81 ? 11.039 -10.023 7.560 1.00 59.91 81 SER A O 1
ATOM 607 N N . GLU A 1 82 ? 9.862 -11.921 7.444 1.00 73.31 82 GLU A N 1
ATOM 608 C CA . GLU A 1 82 ? 11.028 -12.766 7.112 1.00 73.31 82 GLU A CA 1
ATOM 609 C C . GLU A 1 82 ? 11.426 -12.716 5.625 1.00 73.31 82 GLU A C 1
ATOM 611 O O . GLU A 1 82 ? 12.518 -13.154 5.250 1.00 73.31 82 GLU A O 1
ATOM 616 N N . LEU A 1 83 ? 10.554 -12.203 4.751 1.00 85.75 83 LEU A N 1
ATOM 617 C CA . LEU A 1 83 ? 10.787 -12.196 3.307 1.00 85.75 83 LEU A CA 1
ATOM 618 C C . LEU A 1 83 ? 11.541 -10.930 2.855 1.00 85.75 83 LEU A C 1
ATOM 620 O O . LEU A 1 83 ? 11.153 -9.819 3.213 1.00 85.75 83 LEU A O 1
ATOM 624 N N . PRO A 1 84 ? 12.580 -11.051 2.004 1.00 89.94 84 PRO A N 1
ATOM 625 C CA . PRO A 1 84 ? 13.407 -9.911 1.622 1.00 89.94 84 PRO A CA 1
ATOM 626 C C . PRO A 1 84 ? 12.631 -8.892 0.778 1.00 89.94 84 PRO A C 1
ATOM 628 O O . PRO A 1 84 ? 11.948 -9.246 -0.190 1.00 89.94 84 PRO A O 1
ATOM 631 N N . LEU A 1 85 ? 12.788 -7.612 1.120 1.00 93.06 85 LEU A N 1
ATOM 632 C CA . LEU A 1 85 ? 12.203 -6.468 0.417 1.00 93.06 85 LEU A CA 1
ATOM 633 C C . LEU A 1 85 ? 13.013 -6.137 -0.848 1.00 93.06 85 LEU A C 1
ATOM 635 O O . LEU A 1 85 ? 13.813 -5.206 -0.880 1.00 93.06 85 LEU A O 1
ATOM 639 N N . THR A 1 86 ? 12.833 -6.942 -1.893 1.00 94.69 86 THR A N 1
ATOM 640 C CA . THR A 1 86 ? 13.434 -6.727 -3.220 1.00 94.69 86 THR A CA 1
ATOM 641 C C . THR A 1 86 ? 12.462 -6.012 -4.163 1.00 94.69 86 THR A C 1
ATOM 643 O O . THR A 1 86 ? 11.263 -6.263 -4.056 1.00 94.69 86 THR A O 1
ATOM 646 N N . PRO A 1 87 ? 12.930 -5.213 -5.137 1.00 96.38 87 PRO A N 1
ATOM 647 C CA . PRO A 1 87 ? 12.069 -4.720 -6.207 1.00 96.38 87 PRO A CA 1
ATOM 648 C C . PRO A 1 87 ? 11.613 -5.856 -7.138 1.00 96.38 87 PRO A C 1
ATOM 650 O O . PRO A 1 87 ? 12.291 -6.875 -7.291 1.00 96.38 87 PRO A O 1
ATOM 653 N N . HIS A 1 88 ? 10.482 -5.648 -7.806 1.00 96.00 88 HIS A N 1
ATOM 654 C CA . HIS A 1 88 ? 9.979 -6.446 -8.923 1.00 96.00 88 HIS A CA 1
ATOM 655 C C . HIS A 1 88 ? 9.761 -5.517 -10.115 1.00 96.00 88 HIS A C 1
ATOM 657 O O . HIS A 1 88 ? 8.975 -4.580 -10.009 1.00 96.00 88 HIS A O 1
ATOM 663 N N . ARG A 1 89 ? 10.457 -5.752 -11.237 1.00 94.62 89 ARG A N 1
ATOM 664 C CA . ARG A 1 89 ? 10.417 -4.870 -12.427 1.00 94.62 89 ARG A CA 1
ATOM 665 C C . ARG A 1 89 ? 10.672 -3.391 -12.069 1.00 94.62 89 ARG A C 1
ATOM 667 O O . ARG A 1 89 ? 9.929 -2.512 -12.491 1.00 94.62 89 ARG A O 1
ATOM 674 N N . ASP A 1 90 ? 11.692 -3.161 -11.237 1.00 95.69 90 ASP A N 1
ATOM 675 C CA . ASP A 1 90 ? 12.105 -1.855 -10.691 1.00 95.69 90 ASP A CA 1
ATOM 676 C C . ASP A 1 90 ? 11.032 -1.112 -9.866 1.00 95.69 90 ASP A C 1
ATOM 678 O O . ASP A 1 90 ? 11.085 0.106 -9.699 1.00 95.69 90 ASP A O 1
ATOM 682 N N . LEU A 1 91 ? 10.068 -1.856 -9.308 1.00 96.75 91 LEU A N 1
ATOM 683 C CA . LEU A 1 91 ? 8.994 -1.345 -8.456 1.00 96.75 91 LEU A CA 1
ATOM 684 C C . LEU A 1 91 ? 8.944 -2.077 -7.106 1.00 96.75 91 LEU A C 1
ATOM 686 O O . LEU A 1 91 ? 9.194 -3.279 -7.016 1.00 96.75 91 LEU A O 1
ATOM 690 N N . TYR A 1 92 ? 8.566 -1.356 -6.056 1.00 97.81 92 TYR A N 1
ATOM 691 C CA . TYR A 1 92 ? 8.349 -1.853 -4.699 1.00 97.81 92 TYR A CA 1
ATOM 692 C C . TYR A 1 92 ? 6.853 -1.843 -4.359 1.00 97.81 92 TYR A C 1
ATOM 694 O O . TYR A 1 92 ? 6.112 -0.940 -4.762 1.00 97.81 92 TYR A O 1
ATOM 702 N N . PHE A 1 93 ? 6.416 -2.847 -3.598 1.00 97.62 93 PHE A N 1
ATOM 703 C CA . PHE A 1 93 ? 5.029 -3.018 -3.165 1.00 97.62 93 PHE A CA 1
ATOM 704 C C . PHE A 1 93 ? 4.849 -2.572 -1.713 1.00 97.62 93 PHE A C 1
ATOM 706 O O . PHE A 1 93 ? 5.688 -2.873 -0.865 1.00 97.62 93 PHE A O 1
ATOM 713 N N . TYR A 1 94 ? 3.728 -1.916 -1.411 1.00 97.56 94 TYR A N 1
ATOM 714 C CA . TYR A 1 94 ? 3.402 -1.465 -0.057 1.00 97.56 94 TYR A CA 1
ATOM 715 C C . TYR A 1 94 ? 1.915 -1.646 0.250 1.00 97.56 94 TYR A C 1
ATOM 717 O O . TYR A 1 94 ? 1.070 -1.244 -0.548 1.00 97.56 94 TYR A O 1
ATOM 725 N N . LEU A 1 95 ? 1.576 -2.188 1.418 1.00 96.88 95 LEU A N 1
ATOM 726 C CA . LEU A 1 95 ? 0.208 -2.216 1.932 1.00 96.88 95 LEU A CA 1
ATOM 727 C C . LEU A 1 95 ? -0.122 -0.889 2.628 1.00 96.88 95 LEU A C 1
ATOM 729 O O . LEU A 1 95 ? 0.677 -0.361 3.397 1.00 96.88 95 LEU A O 1
ATOM 733 N N . HIS A 1 96 ? -1.311 -0.350 2.371 1.00 96.56 96 HIS A N 1
ATOM 734 C CA . HIS A 1 96 ? -1.814 0.837 3.057 1.00 96.56 96 HIS A CA 1
ATOM 735 C C . HIS A 1 96 ? -2.363 0.500 4.450 1.00 96.56 96 HIS A C 1
ATOM 737 O O . HIS A 1 96 ? -3.308 -0.285 4.552 1.00 96.56 96 HIS A O 1
ATOM 743 N N . ARG A 1 97 ? -1.850 1.153 5.501 1.00 94.94 97 ARG A N 1
ATOM 744 C CA . ARG A 1 97 ? -2.431 1.101 6.852 1.00 94.94 97 ARG A CA 1
ATOM 745 C C . ARG A 1 97 ? -3.545 2.157 6.975 1.00 94.94 97 ARG A C 1
ATOM 747 O O . ARG A 1 97 ? -3.245 3.349 6.921 1.00 94.94 97 ARG A O 1
ATOM 754 N N . PRO A 1 98 ? -4.828 1.776 7.126 1.00 94.00 98 PRO A N 1
ATOM 755 C CA . PRO A 1 98 ? -5.925 2.730 7.280 1.00 94.00 98 PRO A CA 1
ATOM 756 C C . PRO A 1 98 ? -6.002 3.293 8.711 1.00 94.00 98 PRO A C 1
ATOM 758 O O . PRO A 1 98 ? -5.367 2.783 9.631 1.00 94.00 98 PRO A O 1
ATOM 761 N N . ARG A 1 99 ? -6.863 4.305 8.910 1.00 91.19 99 ARG A N 1
ATOM 762 C CA . ARG A 1 99 ? -7.210 4.889 10.229 1.00 91.19 99 ARG A CA 1
ATOM 763 C C . ARG A 1 99 ? -6.017 5.460 11.020 1.00 91.19 99 ARG A C 1
ATOM 765 O O . ARG A 1 99 ? -6.051 5.489 12.245 1.00 91.19 99 ARG A O 1
ATOM 772 N N . THR A 1 100 ? -4.981 5.936 10.337 1.00 92.75 100 THR A N 1
ATOM 773 C CA . THR A 1 100 ? -3.836 6.601 10.971 1.00 92.75 100 THR A CA 1
ATOM 774 C C . THR A 1 100 ? -4.119 8.078 11.264 1.00 92.75 100 THR A C 1
ATOM 776 O O . THR A 1 100 ? -4.934 8.712 10.596 1.00 92.75 100 THR A O 1
ATOM 779 N N . ALA A 1 101 ? -3.428 8.651 12.255 1.00 92.81 101 ALA A N 1
ATOM 780 C CA . ALA A 1 101 ? -3.586 10.058 12.651 1.00 92.81 101 ALA A CA 1
ATOM 781 C C . ALA A 1 101 ? -2.944 11.065 11.664 1.00 92.81 101 ALA A C 1
ATOM 783 O O . ALA A 1 101 ? -3.010 12.282 11.851 1.00 92.81 101 ALA A O 1
ATOM 784 N N . THR A 1 102 ? -2.300 10.571 10.605 1.00 92.00 102 THR A N 1
ATOM 785 C CA . THR A 1 102 ? -1.517 11.347 9.640 1.00 92.00 102 THR A CA 1
ATOM 786 C C . THR A 1 102 ? -2.327 11.739 8.405 1.00 92.00 102 THR A C 1
ATOM 788 O O . THR A 1 102 ? -3.130 10.971 7.887 1.00 92.00 102 THR A O 1
ATOM 791 N N . LYS A 1 103 ? -2.047 12.924 7.845 1.00 92.12 103 LYS A N 1
ATOM 792 C CA . LYS A 1 103 ? -2.585 13.332 6.529 1.00 92.12 103 LYS A CA 1
ATOM 793 C C . LYS A 1 103 ? -1.895 12.638 5.347 1.00 92.12 103 LYS A C 1
ATOM 795 O O . LYS A 1 103 ? -2.419 12.667 4.237 1.00 92.12 103 LYS A O 1
ATOM 800 N N . GLN A 1 104 ? -0.711 12.069 5.574 1.00 94.50 104 GLN A N 1
ATOM 801 C CA . GLN A 1 104 ? 0.008 11.253 4.598 1.00 94.50 104 GLN A CA 1
ATOM 802 C C . GLN A 1 104 ? -0.402 9.776 4.742 1.00 94.50 104 GLN A C 1
ATOM 804 O O . GLN A 1 104 ? -0.559 9.328 5.885 1.00 94.50 104 GLN A O 1
ATOM 809 N N . PRO A 1 105 ? -0.533 9.014 3.636 1.00 96.25 105 PRO A N 1
ATOM 810 C CA . PRO A 1 105 ? -0.744 7.570 3.692 1.00 96.25 105 PRO A CA 1
ATOM 811 C C . PRO A 1 105 ? 0.420 6.873 4.400 1.00 96.25 105 PRO A C 1
ATOM 813 O O . PRO A 1 105 ? 1.585 7.190 4.141 1.00 96.25 105 PRO A O 1
ATOM 816 N N . VAL A 1 106 ? 0.095 5.908 5.260 1.00 96.81 106 VAL A N 1
ATOM 817 C CA . VAL A 1 106 ? 1.079 5.074 5.961 1.00 96.81 106 VAL A CA 1
ATOM 818 C C . VAL A 1 106 ? 1.227 3.745 5.227 1.00 96.81 106 VAL A C 1
ATOM 820 O O . VAL A 1 106 ? 0.230 3.115 4.866 1.00 96.81 106 VAL A O 1
ATOM 823 N N . LEU A 1 107 ? 2.474 3.347 4.972 1.00 97.31 107 LEU A N 1
ATOM 824 C CA . LEU A 1 107 ? 2.836 2.261 4.065 1.00 97.31 107 LEU A CA 1
ATOM 825 C C . LEU A 1 107 ? 3.682 1.184 4.759 1.00 97.31 107 LEU A C 1
ATOM 827 O O . LEU A 1 107 ? 4.799 1.454 5.202 1.00 97.31 107 LEU A O 1
ATOM 831 N N . ALA A 1 108 ? 3.177 -0.048 4.789 1.00 96.31 108 ALA A N 1
ATOM 832 C CA . ALA A 1 108 ? 3.910 -1.239 5.213 1.00 96.31 108 ALA A CA 1
ATOM 833 C C . ALA A 1 108 ? 4.575 -1.903 3.985 1.00 96.31 108 ALA A C 1
ATOM 835 O O . ALA A 1 108 ? 3.856 -2.317 3.070 1.00 96.31 108 ALA A O 1
ATOM 836 N N . PRO A 1 109 ? 5.918 -1.987 3.892 1.00 96.88 109 PRO A N 1
ATOM 837 C CA . PRO A 1 109 ? 6.593 -2.611 2.751 1.00 96.88 109 PRO A CA 1
ATOM 838 C C . PRO A 1 109 ? 6.272 -4.105 2.610 1.00 96.88 109 PRO A C 1
ATOM 840 O O . PRO A 1 109 ? 6.263 -4.838 3.595 1.00 96.88 109 PRO A O 1
ATOM 843 N N . LEU A 1 110 ? 6.070 -4.574 1.376 1.00 96.25 110 LEU A N 1
ATOM 844 C CA . LEU A 1 110 ? 5.799 -5.977 1.059 1.00 96.25 110 LEU A CA 1
ATOM 845 C C . LEU A 1 110 ? 6.914 -6.579 0.197 1.00 96.25 110 LEU A C 1
ATOM 847 O O . LEU A 1 110 ? 7.321 -6.002 -0.813 1.00 96.25 110 LEU A O 1
ATOM 851 N N . SER A 1 111 ? 7.351 -7.797 0.528 1.00 96.19 111 SER A N 1
ATOM 852 C CA . SER A 1 111 ? 8.186 -8.588 -0.383 1.00 96.19 111 SER A CA 1
ATOM 853 C C . SER A 1 111 ? 7.359 -9.034 -1.599 1.00 96.19 111 SER A C 1
ATOM 855 O O . SER A 1 111 ? 6.262 -9.556 -1.401 1.00 96.19 111 SER A O 1
ATOM 857 N N . PRO A 1 112 ? 7.861 -8.956 -2.849 1.00 95.81 112 PRO A N 1
ATOM 858 C CA . PRO A 1 112 ? 7.124 -9.405 -4.041 1.00 95.81 112 PRO A CA 1
ATOM 859 C C . PRO A 1 112 ? 6.642 -10.863 -3.987 1.00 95.81 112 PRO A C 1
ATOM 861 O O . PRO A 1 112 ? 5.687 -11.235 -4.671 1.00 95.81 112 PRO A O 1
ATOM 864 N N . LYS A 1 113 ? 7.318 -11.686 -3.173 1.00 95.44 113 LYS A N 1
ATOM 865 C CA . LYS A 1 113 ? 7.075 -13.123 -2.993 1.00 95.44 113 LYS A CA 1
ATOM 866 C C . LYS A 1 113 ? 6.009 -13.443 -1.942 1.00 95.44 113 LYS A C 1
ATOM 868 O O . LYS A 1 113 ? 5.607 -14.600 -1.846 1.00 95.44 113 LYS A O 1
ATOM 873 N N . ILE A 1 114 ? 5.566 -12.463 -1.149 1.00 95.25 114 ILE A N 1
ATOM 874 C CA . ILE A 1 114 ? 4.488 -12.671 -0.177 1.00 95.25 114 ILE A CA 1
ATOM 875 C C . ILE A 1 114 ? 3.169 -12.922 -0.914 1.00 95.25 114 ILE A C 1
ATOM 877 O O . ILE A 1 114 ? 2.939 -12.358 -1.985 1.00 95.25 114 ILE A O 1
ATOM 881 N N . THR A 1 115 ? 2.288 -13.747 -0.351 1.00 94.69 115 THR A N 1
ATOM 882 C CA . THR A 1 115 ? 0.916 -13.880 -0.859 1.00 94.69 115 THR A CA 1
ATOM 883 C C . THR A 1 115 ? 0.028 -12.784 -0.280 1.00 94.69 115 THR A C 1
ATOM 885 O O . THR A 1 115 ? 0.289 -12.279 0.814 1.00 94.69 115 THR A O 1
ATOM 888 N N . ILE A 1 116 ? -1.054 -12.428 -0.975 1.00 92.31 116 ILE A N 1
ATOM 889 C CA . ILE A 1 116 ? -1.991 -11.404 -0.483 1.00 92.31 116 ILE A CA 1
ATOM 890 C C . ILE A 1 116 ? -2.599 -11.839 0.865 1.00 92.31 116 ILE A C 1
ATOM 892 O O . ILE A 1 116 ? -2.665 -11.040 1.795 1.00 92.31 116 ILE A O 1
ATOM 896 N N . ALA A 1 117 ? -2.958 -13.118 1.023 1.00 92.56 117 ALA A N 1
ATOM 897 C CA . ALA A 1 117 ? -3.490 -13.643 2.285 1.00 92.56 117 ALA A CA 1
ATOM 898 C C . ALA A 1 117 ? -2.484 -13.605 3.457 1.00 92.56 117 ALA A C 1
ATOM 900 O O . ALA A 1 117 ? -2.899 -13.526 4.613 1.00 92.56 117 ALA A O 1
ATOM 901 N N . ALA A 1 118 ? -1.175 -13.661 3.183 1.00 93.31 118 ALA A N 1
ATOM 902 C CA . ALA A 1 118 ? -0.139 -13.496 4.202 1.00 93.31 118 ALA A CA 1
ATOM 903 C C . ALA A 1 118 ? 0.118 -12.013 4.519 1.00 93.31 118 ALA A C 1
ATOM 905 O O . ALA A 1 118 ? 0.176 -11.654 5.690 1.00 93.31 118 ALA A O 1
ATOM 906 N N . ALA A 1 119 ? 0.181 -11.146 3.503 1.00 93.00 119 ALA A N 1
ATOM 907 C CA . ALA A 1 119 ? 0.367 -9.702 3.674 1.00 93.00 119 ALA A CA 1
ATOM 908 C C . ALA A 1 119 ? -0.749 -9.033 4.494 1.00 93.00 119 ALA A C 1
ATOM 910 O O . ALA A 1 119 ? -0.485 -8.103 5.243 1.00 93.00 119 ALA A O 1
ATOM 911 N N . LEU A 1 120 ? -1.993 -9.508 4.373 1.00 93.25 120 LEU A N 1
ATOM 912 C CA . LEU A 1 120 ? -3.136 -8.964 5.118 1.00 93.25 120 LEU A CA 1
ATOM 913 C C . LEU A 1 120 ? -3.295 -9.550 6.531 1.00 93.25 120 LEU A C 1
ATOM 915 O O . LEU A 1 120 ? -4.164 -9.111 7.283 1.00 93.25 120 LEU A O 1
ATOM 919 N N . ARG A 1 121 ? -2.480 -10.535 6.928 1.00 92.44 121 ARG A N 1
ATOM 920 C CA . ARG A 1 121 ? -2.537 -11.109 8.279 1.00 92.44 121 ARG A CA 1
ATOM 921 C C . ARG A 1 121 ? -2.085 -10.072 9.307 1.00 92.44 121 ARG A C 1
ATOM 923 O O . ARG A 1 121 ? -1.074 -9.412 9.108 1.00 92.44 121 ARG A O 1
ATOM 930 N N . GLY A 1 122 ? -2.848 -9.915 10.390 1.00 87.50 122 GLY A N 1
ATOM 931 C CA . GLY A 1 122 ? -2.574 -8.923 11.441 1.00 87.50 122 GLY A CA 1
ATOM 932 C C . GLY A 1 122 ? -2.836 -7.461 11.046 1.00 87.50 122 GLY A C 1
ATOM 933 O O . GLY A 1 122 ? -2.769 -6.586 11.903 1.00 87.50 122 GLY A O 1
ATOM 934 N N . HIS A 1 123 ? -3.178 -7.185 9.784 1.00 90.31 123 HIS A N 1
ATOM 935 C CA . HIS A 1 123 ? -3.429 -5.837 9.283 1.00 90.31 123 HIS A CA 1
ATOM 936 C C . HIS A 1 123 ? -4.932 -5.556 9.204 1.00 90.31 123 HIS A C 1
ATOM 938 O O . HIS A 1 123 ? -5.723 -6.407 8.793 1.00 90.31 123 HIS A O 1
ATOM 944 N N . THR A 1 124 ? -5.342 -4.338 9.557 1.00 88.12 124 THR A N 1
ATOM 945 C CA . THR A 1 124 ? -6.719 -3.878 9.343 1.00 88.12 124 THR A CA 1
ATOM 946 C C . THR A 1 124 ? -6.870 -3.282 7.944 1.00 88.12 124 THR A C 1
ATOM 948 O O . THR A 1 124 ? -5.967 -2.627 7.426 1.00 88.12 124 THR A O 1
ATOM 951 N N . VAL A 1 125 ? -8.027 -3.498 7.316 1.00 89.94 125 VAL A N 1
ATOM 952 C CA . VAL A 1 125 ? -8.375 -2.947 5.995 1.00 89.94 125 VAL A CA 1
ATOM 953 C C . VAL A 1 125 ? -9.689 -2.173 6.079 1.00 89.94 125 VAL A C 1
ATOM 955 O O . VAL A 1 125 ? -10.528 -2.454 6.936 1.00 89.94 125 VAL A O 1
ATOM 958 N N . LEU A 1 126 ? -9.874 -1.187 5.200 1.00 88.94 126 LEU A N 1
ATOM 959 C CA . LEU A 1 126 ? -11.089 -0.375 5.135 1.00 88.94 126 LEU A CA 1
ATOM 960 C C . LEU A 1 126 ? -11.811 -0.669 3.817 1.00 88.94 126 LEU A C 1
ATOM 962 O O . LEU A 1 126 ? -11.369 -0.218 2.767 1.00 88.94 126 LEU A O 1
ATOM 966 N N . GLU A 1 127 ? -12.888 -1.453 3.900 1.00 92.38 127 GLU A N 1
ATOM 967 C CA . GLU A 1 127 ? -13.646 -2.059 2.785 1.00 92.38 127 GLU A CA 1
ATOM 968 C C . GLU A 1 127 ? -12.843 -3.040 1.913 1.00 92.38 127 GLU A C 1
ATOM 970 O O . GLU A 1 127 ? -13.257 -4.186 1.744 1.00 92.38 127 GLU A O 1
ATOM 975 N N . PHE A 1 128 ? -11.681 -2.635 1.401 1.00 92.94 128 PHE A N 1
ATOM 976 C CA . PHE A 1 128 ? -10.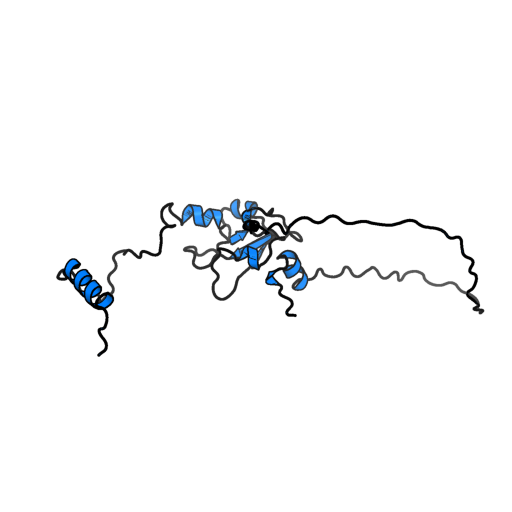785 -3.455 0.586 1.00 92.94 128 PHE A CA 1
ATOM 977 C C . PHE A 1 128 ? -9.304 -3.104 0.841 1.00 92.94 128 PHE A C 1
ATOM 979 O O . PHE A 1 128 ? -8.981 -1.981 1.238 1.00 92.94 128 PHE A O 1
ATOM 986 N N . PRO A 1 129 ? -8.367 -4.047 0.627 1.00 93.62 129 PRO A N 1
ATOM 987 C CA . PRO A 1 129 ? -6.939 -3.765 0.727 1.00 93.62 129 PRO A CA 1
ATOM 988 C C . PRO A 1 129 ? -6.478 -2.844 -0.411 1.00 93.62 129 PRO A C 1
ATOM 990 O O . PRO A 1 129 ? -6.794 -3.076 -1.577 1.00 93.62 129 PRO A O 1
ATOM 993 N N . THR A 1 130 ? -5.687 -1.821 -0.082 1.00 95.19 130 THR A N 1
ATOM 994 C CA . THR A 1 130 ? -5.033 -0.948 -1.069 1.00 95.19 130 THR A CA 1
ATOM 995 C C . THR A 1 130 ? -3.534 -1.224 -1.062 1.00 95.19 130 THR A C 1
ATOM 997 O O . THR A 1 130 ? -2.881 -1.046 -0.034 1.00 95.19 130 THR A O 1
ATOM 1000 N N . ILE A 1 131 ? -2.996 -1.656 -2.205 1.00 95.62 131 ILE A N 1
ATOM 1001 C CA . ILE A 1 131 ? -1.558 -1.857 -2.416 1.00 95.62 131 ILE A CA 1
ATOM 1002 C C . ILE A 1 131 ? -1.037 -0.718 -3.296 1.00 95.62 131 ILE A C 1
ATOM 1004 O O . ILE A 1 131 ? -1.533 -0.506 -4.403 1.00 95.62 131 ILE A O 1
ATOM 1008 N N . TYR A 1 132 ? -0.035 0.004 -2.804 1.00 96.88 132 TYR A N 1
ATOM 1009 C CA . TYR A 1 132 ? 0.728 0.980 -3.572 1.00 96.88 132 TYR A CA 1
ATOM 1010 C C . TYR A 1 132 ? 1.888 0.285 -4.291 1.00 96.88 132 TYR A C 1
ATOM 1012 O O . TYR A 1 132 ? 2.505 -0.639 -3.759 1.00 96.88 132 TYR A O 1
ATOM 1020 N N . VAL A 1 133 ? 2.194 0.766 -5.496 1.00 96.81 133 VAL A N 1
ATOM 1021 C CA . VAL A 1 133 ? 3.322 0.319 -6.319 1.00 96.81 133 VAL A CA 1
ATOM 1022 C C . VAL A 1 133 ? 4.143 1.559 -6.664 1.00 96.81 133 VAL A C 1
ATOM 1024 O O . VAL A 1 133 ? 3.615 2.473 -7.299 1.00 96.81 133 VAL A O 1
ATOM 1027 N N . LEU A 1 134 ? 5.388 1.635 -6.190 1.00 96.69 134 LEU A N 1
ATOM 1028 C CA . LEU A 1 134 ? 6.242 2.831 -6.273 1.00 96.69 134 LEU A CA 1
ATOM 1029 C C . LEU A 1 134 ? 7.649 2.458 -6.778 1.00 96.69 134 LEU A C 1
ATOM 1031 O O . LEU A 1 134 ? 8.104 1.356 -6.480 1.00 96.69 134 LEU A O 1
ATOM 1035 N N . PRO A 1 135 ? 8.363 3.341 -7.500 1.00 96.50 135 PRO A N 1
ATOM 1036 C CA . PRO A 1 135 ? 9.760 3.101 -7.878 1.00 96.50 135 PRO A CA 1
ATOM 1037 C C . PRO A 1 135 ? 10.726 3.277 -6.693 1.00 96.50 135 PRO A C 1
ATOM 1039 O O . PRO A 1 135 ? 11.806 2.691 -6.671 1.00 96.50 135 PRO A O 1
ATOM 1042 N N . ASP A 1 136 ? 10.337 4.076 -5.699 1.00 96.19 136 ASP A N 1
ATOM 1043 C CA . ASP A 1 136 ? 11.143 4.384 -4.522 1.00 96.19 136 ASP A CA 1
ATOM 1044 C C . ASP A 1 136 ? 11.193 3.194 -3.551 1.00 96.19 136 ASP A C 1
ATOM 1046 O O . ASP A 1 136 ? 10.166 2.571 -3.251 1.00 96.19 136 ASP A O 1
ATOM 1050 N N . SER A 1 137 ? 12.387 2.888 -3.035 1.00 96.19 137 SER A N 1
ATOM 1051 C CA . SER A 1 137 ? 12.575 1.862 -2.003 1.00 96.19 137 SER A CA 1
ATOM 1052 C C . SER A 1 137 ? 12.163 2.381 -0.615 1.00 96.19 137 SER A C 1
ATOM 1054 O O . SER A 1 137 ? 12.065 3.599 -0.422 1.00 96.19 137 SER A O 1
ATOM 1056 N N . PRO A 1 138 ? 11.988 1.501 0.391 1.00 95.44 138 PRO A N 1
ATOM 1057 C CA . PRO A 1 138 ? 11.701 1.935 1.757 1.00 95.44 138 PRO A CA 1
ATOM 1058 C C . PRO A 1 138 ? 12.772 2.898 2.295 1.00 95.44 138 PRO A C 1
ATOM 1060 O O . PRO A 1 138 ? 12.445 3.917 2.899 1.00 95.44 138 PRO A O 1
ATOM 1063 N N . ASP A 1 139 ? 14.050 2.634 2.013 1.00 95.19 139 ASP A N 1
ATOM 1064 C CA . ASP A 1 139 ? 15.157 3.503 2.420 1.00 95.19 139 ASP A CA 1
ATOM 1065 C C . ASP A 1 139 ? 15.144 4.856 1.690 1.00 95.19 139 ASP A C 1
ATOM 1067 O O . ASP A 1 139 ? 15.445 5.879 2.302 1.00 95.19 139 ASP A O 1
ATOM 1071 N N . THR A 1 140 ? 14.743 4.895 0.412 1.00 95.56 140 THR A N 1
ATOM 1072 C CA . THR A 1 140 ? 14.559 6.150 -0.338 1.00 95.56 140 THR A CA 1
ATOM 1073 C C . THR A 1 140 ? 13.426 6.991 0.250 1.00 95.56 140 THR A C 1
ATOM 1075 O O . THR A 1 140 ? 13.625 8.179 0.494 1.00 95.56 140 THR A O 1
ATOM 1078 N N . ILE A 1 141 ? 12.272 6.377 0.541 1.00 95.19 141 ILE A N 1
ATOM 1079 C CA . ILE A 1 141 ? 11.118 7.044 1.170 1.00 95.19 141 ILE A CA 1
ATOM 1080 C C . ILE A 1 141 ? 11.518 7.617 2.540 1.00 95.19 141 ILE A C 1
ATOM 1082 O O . ILE A 1 141 ? 11.240 8.777 2.831 1.00 95.19 141 ILE A O 1
ATOM 1086 N N . ARG A 1 142 ? 12.239 6.831 3.350 1.00 94.00 142 ARG A N 1
ATOM 1087 C CA . ARG A 1 142 ? 12.753 7.214 4.677 1.00 94.00 142 ARG A CA 1
ATOM 1088 C C . ARG A 1 142 ? 13.803 8.329 4.637 1.00 94.00 142 ARG A C 1
ATOM 1090 O O . ARG A 1 142 ? 13.893 9.117 5.572 1.00 94.00 142 ARG A O 1
ATOM 1097 N N . ALA A 1 143 ? 14.621 8.391 3.587 1.00 93.88 143 ALA A N 1
ATOM 1098 C CA . ALA A 1 143 ? 15.642 9.427 3.427 1.00 93.88 143 ALA A CA 1
ATOM 1099 C C . ALA A 1 143 ? 15.073 10.775 2.937 1.00 93.88 143 ALA A C 1
ATOM 1101 O O . ALA A 1 143 ? 15.773 11.790 2.976 1.00 93.88 143 ALA A O 1
ATOM 1102 N N . GLN A 1 144 ? 13.824 10.805 2.462 1.00 92.81 144 GLN A N 1
ATOM 1103 C CA . GLN A 1 144 ? 13.202 11.993 1.891 1.00 92.81 144 GLN A CA 1
ATOM 1104 C C . GLN A 1 144 ? 12.472 12.820 2.965 1.00 92.81 144 GLN A C 1
ATOM 1106 O O . GLN A 1 144 ? 11.310 12.573 3.270 1.00 92.81 144 GLN A O 1
ATOM 1111 N N . GLU A 1 145 ? 13.126 13.880 3.458 1.00 82.69 145 GLU A N 1
ATOM 1112 C CA . GLU A 1 145 ? 12.590 14.855 4.438 1.00 82.69 145 GLU A CA 1
ATOM 1113 C C . GLU A 1 145 ? 11.147 15.316 4.142 1.00 82.69 145 GLU A C 1
ATOM 1115 O O . GLU A 1 145 ? 10.338 15.497 5.046 1.00 82.69 145 GLU A O 1
ATOM 1120 N N . ASN A 1 146 ? 10.822 15.493 2.859 1.00 86.44 146 ASN A N 1
ATOM 1121 C CA . ASN A 1 146 ? 9.509 15.916 2.376 1.00 86.44 146 ASN A CA 1
ATOM 1122 C C . ASN A 1 146 ? 8.834 14.805 1.548 1.00 86.44 146 ASN A C 1
ATOM 1124 O O . ASN A 1 146 ? 8.336 15.049 0.445 1.00 86.44 146 ASN A O 1
ATOM 1128 N N . SER A 1 147 ? 8.867 13.566 2.050 1.00 89.62 147 SER A N 1
ATOM 1129 C CA . SER A 1 147 ? 8.119 12.442 1.480 1.00 89.62 147 SER A CA 1
ATOM 1130 C C . SER A 1 147 ? 6.611 12.730 1.447 1.00 89.62 147 SER A C 1
ATOM 1132 O O . SER A 1 147 ? 6.068 13.495 2.249 1.00 89.62 147 SER A O 1
ATOM 1134 N N . LYS A 1 148 ? 5.922 12.089 0.498 1.00 95.44 148 LYS A N 1
ATOM 1135 C CA . LYS A 1 148 ? 4.454 12.058 0.390 1.00 95.44 148 LYS A CA 1
ATOM 1136 C C . LYS A 1 148 ? 3.829 10.937 1.241 1.00 95.44 148 LYS A C 1
ATOM 1138 O O . LYS A 1 148 ? 2.614 10.938 1.448 1.00 95.44 148 LYS A O 1
ATOM 1143 N N . TYR A 1 149 ? 4.641 9.975 1.673 1.00 96.69 149 TYR A N 1
ATOM 1144 C CA . TYR A 1 149 ? 4.232 8.747 2.350 1.00 96.69 149 TYR A CA 1
ATOM 1145 C C . TYR A 1 149 ? 5.107 8.497 3.581 1.00 96.69 149 TYR A C 1
ATOM 1147 O O . TYR A 1 149 ? 6.318 8.716 3.533 1.00 96.69 149 TYR A O 1
ATOM 1155 N N . ILE A 1 150 ? 4.511 7.969 4.647 1.00 96.31 150 ILE A N 1
ATOM 1156 C CA . ILE A 1 150 ? 5.217 7.612 5.884 1.00 96.31 150 ILE A CA 1
ATOM 1157 C C . ILE A 1 150 ? 5.347 6.088 5.933 1.00 96.31 150 ILE A C 1
ATOM 1159 O O . ILE A 1 150 ? 4.383 5.380 5.633 1.00 96.31 150 ILE A O 1
ATOM 1163 N N . LEU A 1 151 ? 6.512 5.557 6.308 1.00 96.81 151 LEU A N 1
ATOM 1164 C CA . LEU A 1 151 ? 6.644 4.113 6.521 1.00 96.81 151 LEU A CA 1
ATOM 1165 C C . LEU A 1 151 ? 5.949 3.689 7.813 1.00 96.81 151 LEU A C 1
ATOM 1167 O O . LEU A 1 151 ? 6.016 4.385 8.823 1.00 96.81 151 LEU A O 1
ATOM 1171 N N . GLU A 1 152 ? 5.336 2.508 7.814 1.00 95.00 152 GLU A N 1
ATOM 1172 C CA . GLU A 1 152 ? 4.640 1.994 8.993 1.00 95.00 152 GLU A CA 1
ATOM 1173 C C . GLU A 1 152 ? 5.555 1.927 10.225 1.00 95.00 152 GLU A C 1
ATOM 1175 O O . GLU A 1 152 ? 5.187 2.454 11.266 1.00 95.00 152 GLU A O 1
ATOM 1180 N N . GLU A 1 153 ? 6.781 1.409 10.097 1.00 93.81 153 GLU A N 1
ATOM 1181 C CA . GLU A 1 153 ? 7.760 1.351 11.199 1.00 93.81 153 GLU A CA 1
ATOM 1182 C C . GLU A 1 153 ? 8.008 2.724 11.863 1.00 93.81 153 GLU A C 1
ATOM 1184 O O . GLU A 1 153 ? 8.198 2.820 13.073 1.00 93.81 153 GLU A O 1
ATOM 1189 N N . GLU A 1 154 ? 7.984 3.801 11.075 1.00 94.31 154 GLU A N 1
ATOM 1190 C CA . GLU A 1 154 ? 8.161 5.175 11.546 1.00 94.31 154 GLU A CA 1
ATOM 1191 C C . GLU A 1 154 ? 6.877 5.732 12.174 1.00 94.31 154 GLU A C 1
ATOM 1193 O O . GLU A 1 154 ? 6.933 6.365 13.231 1.00 94.31 154 GLU A O 1
ATOM 1198 N N . TYR A 1 155 ? 5.716 5.445 11.574 1.00 94.75 155 TYR A N 1
ATOM 1199 C CA . TYR A 1 155 ? 4.414 5.791 12.141 1.00 94.75 155 TYR A CA 1
ATOM 1200 C C . TYR A 1 155 ? 4.209 5.133 13.512 1.00 94.75 155 TYR A C 1
ATOM 1202 O O . TYR A 1 155 ? 3.900 5.831 14.474 1.00 94.75 155 TYR A O 1
ATOM 1210 N N . LEU A 1 156 ? 4.438 3.820 13.638 1.00 93.19 156 LEU A N 1
ATOM 1211 C CA . LEU A 1 156 ? 4.276 3.103 14.908 1.00 93.19 156 LEU A CA 1
ATOM 1212 C C . LEU A 1 156 ? 5.249 3.645 15.967 1.00 93.19 156 LEU A C 1
ATOM 1214 O O . LEU A 1 156 ? 4.820 3.977 17.066 1.00 93.19 156 LEU A O 1
ATOM 1218 N N . ARG A 1 157 ? 6.524 3.871 15.613 1.00 92.38 157 ARG A N 1
ATOM 1219 C CA . ARG A 1 157 ? 7.536 4.466 16.512 1.00 92.38 157 ARG A CA 1
ATOM 1220 C C . ARG A 1 157 ? 7.166 5.864 17.036 1.00 92.38 157 ARG A C 1
ATOM 1222 O O . ARG A 1 157 ? 7.692 6.280 18.064 1.00 92.38 157 ARG A O 1
ATOM 1229 N N . THR A 1 158 ? 6.316 6.606 16.325 1.00 90.25 158 THR A N 1
ATOM 1230 C CA . THR A 1 158 ? 5.933 7.989 16.670 1.00 90.25 158 THR A CA 1
ATOM 1231 C C . THR A 1 158 ? 4.512 8.132 17.219 1.00 90.25 158 THR A C 1
ATOM 1233 O O . THR A 1 158 ? 4.234 9.136 17.867 1.00 90.25 158 THR A O 1
ATOM 1236 N N . HIS A 1 159 ? 3.630 7.154 16.984 1.00 85.56 159 HIS A N 1
ATOM 1237 C CA . HIS A 1 159 ? 2.203 7.217 17.332 1.00 85.56 159 HIS A CA 1
ATOM 1238 C C . HIS A 1 159 ? 1.708 6.046 18.198 1.00 85.56 159 HIS A C 1
ATOM 1240 O O . HIS A 1 159 ? 0.560 6.080 18.629 1.00 85.56 159 HIS A O 1
ATOM 1246 N N . GLN A 1 160 ? 2.529 5.025 18.468 1.00 74.62 160 GLN A N 1
ATOM 1247 C CA . GLN A 1 160 ? 2.251 4.024 19.502 1.00 74.62 160 GLN A CA 1
ATOM 1248 C C . GLN A 1 160 ? 3.215 4.222 20.674 1.00 74.62 160 GLN A C 1
ATOM 1250 O O . GLN A 1 160 ? 4.420 3.991 20.556 1.00 74.62 160 GLN A O 1
ATOM 1255 N N . SER A 1 161 ? 2.683 4.641 21.821 1.00 53.06 161 SER A N 1
ATOM 1256 C CA . SER A 1 161 ? 3.382 4.515 23.101 1.00 53.06 161 SER A CA 1
ATOM 1257 C C . SER A 1 161 ? 3.455 3.031 23.513 1.00 53.06 161 SER A C 1
ATOM 1259 O O . SER A 1 161 ? 2.619 2.234 23.083 1.00 53.06 161 SER A O 1
ATOM 1261 N N . PRO A 1 162 ? 4.425 2.620 24.356 1.00 51.94 162 PRO A N 1
ATOM 1262 C CA . PRO A 1 162 ? 4.627 1.204 24.697 1.00 51.94 162 PRO A CA 1
ATOM 1263 C C . PRO A 1 162 ? 3.503 0.507 25.485 1.00 51.94 162 PRO A C 1
ATOM 1265 O O . PRO A 1 162 ? 3.644 -0.676 25.781 1.00 51.94 162 PRO A O 1
ATOM 1268 N N . GLU A 1 163 ? 2.429 1.209 25.855 1.00 43.47 163 GLU A N 1
ATOM 1269 C CA . GLU A 1 163 ? 1.341 0.686 26.702 1.00 43.47 163 GLU A CA 1
ATOM 1270 C C . GLU A 1 163 ? 0.059 0.354 25.896 1.00 43.47 163 GLU A C 1
ATOM 1272 O O . GLU A 1 163 ? -0.754 -0.465 26.331 1.00 43.47 163 GLU A O 1
ATOM 1277 N N . GLU A 1 164 ? -0.057 0.864 24.660 1.00 46.16 164 GLU A N 1
ATOM 1278 C CA . GLU A 1 164 ? -1.210 0.748 23.734 1.00 46.16 164 GLU A CA 1
ATOM 1279 C C . GLU A 1 164 ? -1.322 -0.636 23.042 1.00 46.16 164 GLU A C 1
ATOM 1281 O O . GLU A 1 164 ? -1.712 -0.754 21.878 1.00 46.16 164 GLU A O 1
ATOM 1286 N N . SER A 1 165 ? -0.930 -1.703 23.742 1.00 44.25 165 SER A N 1
ATOM 1287 C CA . SER A 1 165 ? -1.168 -3.105 23.356 1.00 44.25 165 SER A CA 1
ATOM 1288 C C . SER A 1 165 ? -2.029 -3.856 24.384 1.00 44.25 165 SER A C 1
ATOM 1290 O O . SER A 1 165 ? -2.177 -5.077 24.282 1.00 44.25 165 SER A O 1
ATOM 1292 N N . SER A 1 166 ? -2.582 -3.137 25.363 1.00 42.31 166 SER A N 1
ATOM 1293 C CA . SER A 1 166 ? -3.649 -3.621 26.245 1.00 42.31 166 SER A CA 1
ATOM 1294 C C . SER A 1 166 ? -5.018 -3.377 25.601 1.00 42.31 166 SER A C 1
ATOM 1296 O O . SER A 1 166 ? -5.149 -2.551 24.699 1.00 42.31 166 SER A O 1
ATOM 1298 N N . GLU A 1 167 ? -6.028 -4.134 26.022 1.00 43.22 167 GLU A N 1
ATOM 1299 C CA . GLU A 1 167 ? -7.341 -4.180 25.369 1.00 43.22 167 GLU A CA 1
ATOM 1300 C C . GLU A 1 167 ? -8.130 -2.860 25.423 1.00 43.22 167 GLU A C 1
ATOM 1302 O O . GLU A 1 167 ? -7.998 -2.078 26.363 1.00 43.22 167 GLU A O 1
ATOM 1307 N N . ASP A 1 168 ? -8.997 -2.686 24.417 1.00 46.03 168 ASP A N 1
ATOM 1308 C CA . ASP A 1 168 ? -10.046 -1.665 24.257 1.00 46.03 168 ASP A CA 1
ATOM 1309 C C . ASP A 1 168 ? -10.662 -1.191 25.591 1.00 46.03 168 ASP A C 1
ATOM 1311 O O . ASP A 1 168 ? -11.642 -1.746 26.085 1.00 46.03 168 ASP A O 1
ATOM 1315 N N . THR A 1 169 ? -10.058 -0.155 26.178 1.00 40.66 169 THR A N 1
ATOM 1316 C CA . THR A 1 169 ? -10.474 0.461 27.443 1.00 40.66 169 THR A CA 1
ATOM 1317 C C . THR A 1 169 ? -10.530 1.967 27.229 1.00 40.66 169 THR A C 1
ATOM 1319 O O . THR A 1 169 ? -9.540 2.675 27.390 1.00 40.66 169 THR A O 1
ATOM 1322 N N . GLY A 1 170 ? -11.684 2.454 26.774 1.00 50.72 170 GLY A N 1
ATOM 1323 C CA . GLY A 1 170 ? -11.866 3.864 26.442 1.00 50.72 170 GLY A CA 1
ATOM 1324 C C . GLY A 1 170 ? -11.947 4.757 27.680 1.00 50.72 170 GLY A C 1
ATOM 1325 O O . GLY A 1 170 ? -12.994 4.801 28.321 1.00 50.72 170 GLY A O 1
ATOM 1326 N N . ASP A 1 171 ? -10.882 5.515 27.937 1.00 42.84 171 ASP A N 1
ATOM 1327 C CA . ASP A 1 171 ? -10.827 6.627 28.897 1.00 42.84 171 ASP A CA 1
ATOM 1328 C C . ASP A 1 171 ? -10.439 7.895 28.098 1.00 42.84 171 ASP A C 1
ATOM 1330 O O . ASP A 1 171 ? -9.364 7.978 27.510 1.00 42.84 171 ASP A O 1
ATOM 1334 N N . ALA A 1 172 ? -11.396 8.750 27.731 1.00 50.81 172 ALA A N 1
ATOM 1335 C CA . ALA A 1 172 ? -11.910 9.850 28.556 1.00 50.81 172 ALA A CA 1
ATOM 1336 C C . ALA A 1 172 ? -10.993 11.097 28.581 1.00 50.81 172 ALA A C 1
ATOM 1338 O O . ALA A 1 172 ? -10.571 11.555 29.639 1.00 50.81 172 ALA A O 1
ATOM 1339 N N . ASP A 1 173 ? -10.753 11.707 27.410 1.00 44.34 173 ASP A N 1
ATOM 1340 C CA . ASP A 1 173 ? -10.358 13.126 27.358 1.00 44.34 173 ASP A CA 1
ATOM 1341 C C . ASP A 1 173 ? -11.600 14.023 27.529 1.00 44.34 173 ASP A C 1
ATOM 1343 O O . ASP A 1 173 ? -12.660 13.773 26.940 1.00 44.34 173 ASP A O 1
ATOM 1347 N N . ASP A 1 174 ? -11.489 15.047 28.373 1.00 50.59 174 ASP A N 1
ATOM 1348 C CA . ASP A 1 174 ? -12.638 15.782 28.909 1.00 50.59 174 ASP A CA 1
ATOM 1349 C C . ASP A 1 174 ? -13.118 16.883 27.953 1.00 50.59 174 ASP A C 1
ATOM 1351 O O . ASP A 1 174 ? -12.623 18.011 27.934 1.00 50.59 174 ASP A O 1
ATOM 1355 N N . THR A 1 175 ? -14.125 16.571 27.137 1.00 49.06 175 THR A N 1
ATOM 1356 C CA . THR A 1 175 ? -14.932 17.588 26.446 1.00 49.06 175 THR A CA 1
ATOM 1357 C C . THR A 1 175 ? -16.392 17.146 26.351 1.00 49.06 175 THR A C 1
ATOM 1359 O O . THR A 1 175 ? -16.868 16.680 25.312 1.00 49.06 175 THR A O 1
ATOM 1362 N N . LEU A 1 176 ? -17.126 17.302 27.457 1.00 52.91 176 LEU A N 1
ATOM 1363 C CA . LEU A 1 176 ? -18.555 16.983 27.531 1.00 52.91 176 LEU A CA 1
ATOM 1364 C C . LEU A 1 176 ? -19.377 17.729 26.449 1.00 52.91 176 LEU A C 1
ATOM 1366 O O . LEU A 1 176 ? -19.362 18.964 26.403 1.00 52.91 176 LEU A O 1
ATOM 1370 N N . PRO A 1 177 ? -20.147 17.025 25.593 1.00 59.50 177 PRO A N 1
ATOM 1371 C CA . PRO A 1 177 ? -21.001 17.668 24.598 1.00 59.50 177 PRO A CA 1
ATOM 1372 C C . PRO A 1 177 ? -22.193 18.392 25.257 1.00 59.50 177 PRO A C 1
ATOM 1374 O O . PRO A 1 177 ? -22.650 17.982 26.329 1.00 59.50 177 PRO A O 1
ATOM 1377 N N . PRO A 1 178 ? -22.761 19.436 24.616 1.00 43.88 178 PRO A N 1
ATOM 1378 C CA . PRO A 1 178 ?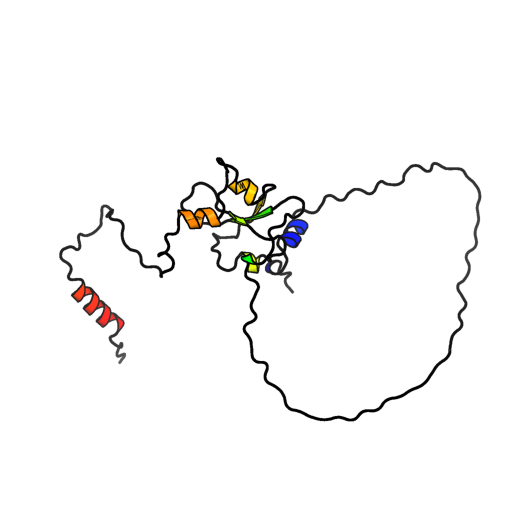 -23.881 20.210 25.158 1.00 43.88 178 PRO A CA 1
ATOM 1379 C C . PRO A 1 178 ? -25.170 19.370 25.196 1.00 43.88 178 PRO A C 1
ATOM 1381 O O . PRO A 1 178 ? -25.951 19.344 24.246 1.00 43.88 178 PRO A O 1
ATOM 1384 N N . GLY A 1 179 ? -25.363 18.659 26.305 1.00 58.41 179 GLY A N 1
ATOM 1385 C CA . GLY A 1 179 ? -26.378 17.618 26.474 1.00 58.41 179 GLY A CA 1
ATOM 1386 C C . GLY A 1 179 ? -25.954 16.485 27.418 1.00 58.41 179 GLY A C 1
ATOM 1387 O O . GLY A 1 179 ? -26.809 15.700 27.822 1.00 58.41 179 GLY A O 1
ATOM 1388 N N . ALA A 1 180 ? -24.674 16.411 27.802 1.00 55.38 180 ALA A N 1
ATOM 1389 C CA . ALA A 1 180 ? -24.223 15.554 28.895 1.00 55.38 180 ALA A CA 1
ATOM 1390 C C . ALA A 1 180 ? -24.957 15.903 30.204 1.00 55.38 180 ALA A C 1
ATOM 1392 O O . ALA A 1 180 ? -25.096 17.074 30.564 1.00 55.38 180 ALA A O 1
ATOM 1393 N N . ILE A 1 181 ? -25.431 14.875 30.908 1.00 66.19 181 ILE A N 1
ATOM 1394 C CA . ILE A 1 181 ? -26.042 15.005 32.233 1.00 66.19 181 ILE A CA 1
ATOM 1395 C C . ILE A 1 181 ? -24.908 14.959 33.257 1.00 66.19 181 ILE A C 1
ATOM 1397 O O . ILE A 1 181 ? -24.110 14.027 33.233 1.00 66.19 181 ILE A O 1
ATOM 1401 N N . ASP A 1 182 ? -24.839 15.946 34.149 1.00 64.25 182 ASP A N 1
ATOM 1402 C CA . ASP A 1 182 ? -23.853 15.968 35.232 1.00 64.25 182 ASP A CA 1
ATOM 1403 C C . ASP A 1 182 ? -24.124 14.824 36.226 1.00 64.25 182 ASP A C 1
ATOM 1405 O O . ASP A 1 182 ? -25.150 14.809 36.913 1.00 64.25 182 ASP A O 1
ATOM 1409 N N . LEU A 1 183 ? -23.216 13.845 36.272 1.00 70.75 183 LEU A N 1
ATOM 1410 C CA . LEU A 1 183 ? -23.346 12.639 37.094 1.00 70.75 183 LEU A CA 1
ATOM 1411 C C . LEU A 1 183 ? -22.699 12.771 38.485 1.00 70.75 183 LEU A C 1
ATOM 1413 O O . LEU A 1 183 ? -22.682 11.790 39.220 1.00 70.75 183 LEU A O 1
ATOM 1417 N N . GLN A 1 184 ? -22.244 13.959 38.909 1.00 70.62 184 GLN A N 1
ATOM 1418 C CA . GLN A 1 184 ? -21.604 14.180 40.226 1.00 70.62 184 GLN A CA 1
ATOM 1419 C C . GLN A 1 184 ? -22.456 13.800 41.462 1.00 70.62 184 GLN A C 1
ATOM 1421 O O . GLN A 1 184 ? -21.954 13.812 42.585 1.00 70.62 184 GLN A O 1
ATOM 1426 N N . GLY A 1 185 ? -23.741 13.470 41.286 1.00 74.44 185 GLY A N 1
ATOM 1427 C CA . GLY A 1 185 ? -24.614 12.920 42.332 1.00 74.44 185 GLY A CA 1
ATOM 1428 C C . GLY A 1 185 ? -24.809 11.396 42.298 1.00 74.44 185 GLY A C 1
ATOM 1429 O O . GLY A 1 185 ? -25.614 10.885 43.079 1.00 74.44 185 GLY A O 1
ATOM 1430 N N . VAL A 1 186 ? -24.151 10.671 41.387 1.00 79.25 186 VAL A N 1
ATOM 1431 C CA . VAL A 1 186 ? -24.338 9.227 41.181 1.00 79.25 186 VAL A CA 1
ATOM 1432 C C . VAL A 1 186 ? -23.327 8.425 41.998 1.00 79.25 186 VAL A C 1
ATOM 1434 O O . VAL A 1 186 ? -22.123 8.633 41.921 1.00 79.25 186 VAL A O 1
ATOM 1437 N N . ASP A 1 187 ? -23.833 7.467 42.772 1.00 82.06 187 ASP A N 1
ATOM 1438 C CA . ASP A 1 187 ? -23.017 6.507 43.513 1.00 82.06 187 ASP A CA 1
ATOM 1439 C C . ASP A 1 187 ? -22.653 5.327 42.599 1.00 82.06 187 ASP A C 1
ATOM 1441 O O . ASP A 1 187 ? -23.442 4.395 42.418 1.00 82.06 187 ASP A O 1
ATOM 1445 N N . GLU A 1 188 ? -21.459 5.387 42.011 1.00 87.19 188 GLU A N 1
ATOM 1446 C CA . GLU A 1 188 ? -20.900 4.376 41.102 1.00 87.19 188 GLU A CA 1
ATOM 1447 C C . GLU A 1 188 ? -20.961 2.956 41.682 1.00 87.19 188 GLU A C 1
ATOM 1449 O O . GLU A 1 188 ? -21.286 2.004 40.972 1.00 87.19 188 GLU A O 1
ATOM 1454 N N . SER A 1 189 ? -20.727 2.803 42.992 1.00 85.94 189 SER A N 1
ATOM 1455 C CA . SER A 1 189 ? -20.753 1.492 43.650 1.00 85.94 189 SER A CA 1
ATOM 1456 C C . SER A 1 189 ? -22.161 0.893 43.660 1.00 85.94 189 SER A C 1
ATOM 1458 O O . SER A 1 189 ? -22.314 -0.313 43.471 1.00 85.94 189 SER A O 1
ATOM 1460 N N . LYS A 1 190 ? -23.206 1.722 43.803 1.00 86.56 190 LYS A N 1
ATOM 1461 C CA . LYS A 1 190 ? -24.602 1.271 43.662 1.00 86.56 190 LYS A CA 1
ATOM 1462 C C . LYS A 1 190 ? -24.982 0.972 42.213 1.00 86.56 190 LYS A C 1
ATOM 1464 O O . LYS A 1 190 ? -25.763 0.051 41.987 1.00 86.56 190 LYS A O 1
ATOM 1469 N N . VAL A 1 191 ? -24.452 1.717 41.239 1.00 88.62 191 VAL A N 1
ATOM 1470 C CA . VAL A 1 191 ? -24.678 1.423 39.811 1.00 88.62 191 VAL A CA 1
ATOM 1471 C C . VAL A 1 191 ? -24.109 0.045 39.467 1.00 88.62 191 VAL A C 1
ATOM 1473 O O . VAL A 1 191 ? -24.815 -0.774 38.882 1.00 88.62 191 VAL A O 1
ATOM 1476 N N . LEU A 1 192 ? -22.884 -0.249 39.909 1.00 86.88 192 LEU A N 1
ATOM 1477 C CA . LEU A 1 192 ? -22.262 -1.563 39.737 1.00 86.88 192 LEU A CA 1
ATOM 1478 C C . LEU A 1 192 ? -23.026 -2.677 40.476 1.00 86.88 192 LEU A C 1
ATOM 1480 O O . LEU A 1 192 ? -23.227 -3.741 39.898 1.00 86.88 192 LEU A O 1
ATOM 1484 N N . GLU A 1 193 ? -23.515 -2.443 41.702 1.00 89.88 193 GLU A N 1
ATOM 1485 C CA . GLU A 1 193 ? -24.327 -3.430 42.440 1.00 89.88 193 GLU A CA 1
ATOM 1486 C C . GLU A 1 193 ? -25.642 -3.776 41.711 1.00 89.88 193 GLU A C 1
ATOM 1488 O O . GLU A 1 193 ? -26.018 -4.947 41.627 1.00 89.88 193 GLU A O 1
ATOM 1493 N N . VAL A 1 194 ? -26.340 -2.771 41.167 1.00 91.88 194 VAL A N 1
ATOM 1494 C CA . VAL A 1 194 ? -27.595 -2.968 40.420 1.00 91.88 194 VAL A CA 1
ATOM 1495 C C . VAL A 1 194 ? -27.337 -3.688 39.098 1.00 91.88 194 VAL A C 1
ATOM 1497 O O . VAL A 1 194 ? -28.006 -4.677 38.814 1.00 91.88 194 VAL A O 1
ATOM 1500 N N . LEU A 1 195 ? -26.326 -3.266 38.331 1.00 87.50 195 LEU A N 1
ATOM 1501 C CA . LEU A 1 195 ? -25.940 -3.945 37.089 1.00 87.50 195 LEU A CA 1
ATOM 1502 C C . LEU A 1 195 ? -25.519 -5.399 37.343 1.00 87.50 195 LEU A C 1
ATOM 1504 O O . LEU A 1 195 ? -25.870 -6.281 36.565 1.00 87.50 195 LEU A O 1
ATOM 1508 N N . GLN A 1 196 ? -24.815 -5.677 38.445 1.00 86.06 196 GLN A N 1
ATOM 1509 C CA . GLN A 1 196 ? -24.450 -7.044 38.810 1.00 86.06 196 GLN A CA 1
ATOM 1510 C C . GLN A 1 196 ? -25.680 -7.892 39.173 1.00 86.06 196 GLN A C 1
ATOM 1512 O O . GLN A 1 196 ? -25.706 -9.077 38.853 1.00 86.06 196 GLN A O 1
ATOM 1517 N N . LYS A 1 197 ? -26.715 -7.321 39.797 1.00 87.19 197 LYS A N 1
ATOM 1518 C CA . LYS A 1 197 ? -27.972 -8.043 40.055 1.00 87.19 197 LYS A CA 1
ATOM 1519 C C . LYS A 1 197 ? -28.725 -8.347 38.764 1.00 87.19 197 LYS A C 1
ATOM 1521 O O . LYS A 1 197 ? -28.975 -9.516 38.492 1.00 87.19 197 LYS A O 1
ATOM 1526 N N . ASP A 1 198 ? -28.980 -7.344 37.928 1.00 81.94 198 ASP A N 1
ATOM 1527 C CA . ASP A 1 198 ? -29.721 -7.524 36.671 1.00 81.94 198 ASP A CA 1
ATOM 1528 C C . ASP A 1 198 ? -29.019 -8.493 35.694 1.00 81.94 198 ASP A C 1
ATOM 1530 O O . ASP A 1 198 ? -29.687 -9.177 34.918 1.00 81.94 198 ASP A O 1
ATOM 1534 N N . LEU A 1 199 ? -27.681 -8.583 35.732 1.00 85.38 199 LEU A N 1
ATOM 1535 C CA . LEU A 1 199 ? -26.900 -9.455 34.845 1.00 85.38 199 LEU A CA 1
ATOM 1536 C C . LEU A 1 199 ? -26.666 -10.878 35.394 1.00 85.38 199 LEU A C 1
ATOM 1538 O O . LEU A 1 199 ? -26.418 -11.791 34.605 1.00 85.38 199 LEU A O 1
ATOM 1542 N N . PHE A 1 200 ? -26.720 -11.082 36.718 1.00 76.69 200 PHE A N 1
ATOM 1543 C CA . P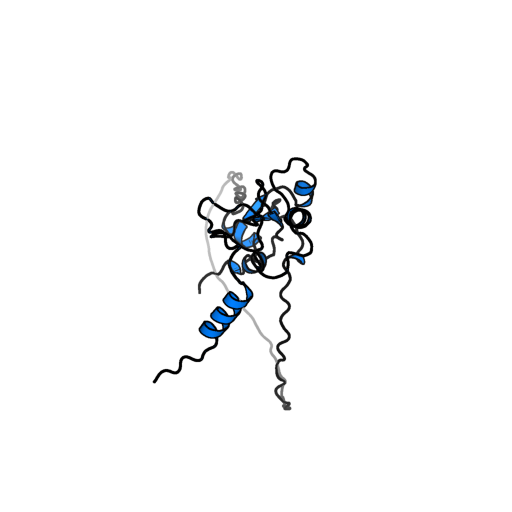HE A 1 200 ? -26.401 -12.370 37.359 1.00 76.69 200 PHE A CA 1
ATOM 1544 C C . PHE A 1 200 ? -27.538 -12.991 38.190 1.00 76.69 200 PHE A C 1
ATOM 1546 O O . PHE A 1 200 ? -27.375 -14.123 38.653 1.00 76.69 200 PHE A O 1
ATOM 1553 N N . GLU A 1 201 ? -28.694 -12.340 38.358 1.00 69.62 201 GLU A N 1
ATOM 1554 C CA . GLU A 1 201 ? -29.894 -13.039 38.830 1.00 69.62 201 GLU A CA 1
ATOM 1555 C C . GLU A 1 201 ? -30.350 -14.054 37.762 1.00 69.62 201 GLU A C 1
ATOM 1557 O O . GLU A 1 201 ? -30.685 -13.675 36.636 1.00 69.62 201 GLU A O 1
ATOM 1562 N N . PRO A 1 202 ? -30.377 -15.368 38.067 1.00 62.00 202 PRO A N 1
ATOM 1563 C CA . PRO A 1 202 ? -30.866 -16.350 37.117 1.00 62.00 202 PRO A CA 1
ATOM 1564 C C . PRO A 1 202 ? -32.369 -16.143 36.941 1.00 62.00 202 PRO A C 1
ATOM 1566 O O . PRO A 1 202 ? -33.134 -16.319 37.890 1.00 62.00 202 PRO A O 1
ATOM 1569 N N . SER A 1 203 ? -32.793 -15.803 35.722 1.00 56.38 203 SER A N 1
ATOM 1570 C CA . SER A 1 203 ? -34.212 -15.659 35.386 1.00 56.38 203 SER A CA 1
ATOM 1571 C C . SER A 1 203 ? -34.947 -16.976 35.644 1.00 56.38 203 SER A C 1
ATOM 1573 O O . SER A 1 203 ? -34.893 -17.918 34.849 1.00 56.38 203 SER A O 1
ATOM 1575 N N . ALA A 1 204 ? -35.603 -17.050 36.803 1.00 53.78 204 ALA A N 1
ATOM 1576 C CA . ALA A 1 204 ? -36.368 -18.196 37.260 1.00 53.78 204 ALA A CA 1
ATOM 1577 C C . ALA A 1 204 ? -37.705 -18.251 36.508 1.00 53.78 204 ALA A C 1
ATOM 1579 O O . ALA A 1 204 ? -38.763 -17.932 37.051 1.00 53.78 204 ALA A O 1
ATOM 1580 N N . ALA A 1 205 ? -37.632 -18.625 35.229 1.00 49.03 205 ALA A N 1
ATOM 1581 C CA . ALA A 1 205 ? -38.793 -18.890 34.396 1.00 49.03 205 ALA A CA 1
ATOM 1582 C C . ALA A 1 205 ? -39.666 -19.978 35.049 1.00 49.03 205 ALA A C 1
ATOM 1584 O O . ALA A 1 205 ? -39.187 -21.079 35.334 1.00 49.03 205 ALA A O 1
ATOM 1585 N N . ALA A 1 206 ? -40.929 -19.625 35.298 1.00 42.94 206 ALA A N 1
ATOM 1586 C CA . ALA A 1 206 ? -41.956 -20.472 35.905 1.00 42.94 206 ALA A CA 1
ATOM 1587 C C . ALA A 1 206 ? -42.822 -21.180 34.849 1.00 42.94 206 ALA A C 1
ATOM 1589 O O . ALA A 1 206 ? -42.975 -20.614 33.742 1.00 42.94 206 ALA A O 1
#

Radius of gyration: 34.7 Å; chains: 1; bounding box: 60×81×104 Å

pLDDT: mean 70.14, std 24.66, range [27.45, 97.81]

InterPro domains:
  IPR057721 BCD1, alpha/beta domain [PF25790] (77-138)

Foldseek 3Di:
DDPPQLPAFLLVVVCVVVPDDDPPPPDPPPDDDDDDDDDDDDDDDDDDDDDDDDDDDDDDDDDDDDDDDDDPDPDPDDQQVPADQDDDPLKWKWKWQPDAPDPATETETGHRRDGNNRVCVPGDDDVDIDMDIGNAGPVRQVVDPPHSYHYPVRSCVVPPDPVVPDDDDDDDDDDDDPPDDDCPVPDVVVVVVVVCCVVPVPPPDD

Secondary structure (DSSP, 8-state):
----GGGSBHHHHHHHHSPPPP------------------------------------------------------PPPGGGS----BTTBEEEEEE-S-SSSSPEEEEE-TTSBHHHHTTT---BSB--EEEESS-HHHHHH-TT-SSEEHHHHHHHH--TTTTS-------S---TT----TT--HHHHHHHHHHHHHS-----

Organism: Aspergillus neoniger (strain CBS 115656) (NCBI:txid1448310)